Protein AF-A0A8T5Q0H5-F1 (afdb_monomer_lite)

Structure (mmCIF, N/CA/C/O backbone):
data_AF-A0A8T5Q0H5-F1
#
_entry.id   AF-A0A8T5Q0H5-F1
#
loop_
_atom_site.group_PDB
_atom_site.id
_atom_site.type_symbol
_atom_site.label_atom_id
_atom_site.label_alt_id
_atom_site.label_comp_id
_atom_site.label_asym_id
_atom_site.label_entity_id
_atom_site.label_seq_id
_atom_site.pdbx_PDB_ins_code
_atom_site.Cartn_x
_atom_site.Cartn_y
_atom_site.Cartn_z
_atom_site.occupancy
_atom_site.B_iso_or_equiv
_atom_site.auth_seq_id
_atom_site.auth_comp_id
_atom_site.auth_asym_id
_atom_site.auth_atom_id
_atom_site.pdbx_PDB_model_num
ATOM 1 N N . MET A 1 1 ? -28.890 16.530 90.456 1.00 48.81 1 MET A N 1
ATOM 2 C CA . MET A 1 1 ? -29.655 16.658 89.194 1.00 48.81 1 MET A CA 1
ATOM 3 C C . MET A 1 1 ? -29.355 18.020 88.588 1.00 48.81 1 MET A C 1
ATOM 5 O O . MET A 1 1 ? -29.424 18.994 89.322 1.00 48.81 1 MET A O 1
ATOM 9 N N . GLY A 1 2 ? -28.984 18.083 87.303 1.00 49.44 2 GLY A N 1
ATOM 10 C CA . GLY A 1 2 ? -28.770 19.348 86.581 1.00 49.44 2 GLY A CA 1
ATOM 11 C C . GLY A 1 2 ? -27.598 19.319 85.593 1.00 49.44 2 GLY A C 1
ATOM 12 O O . GLY A 1 2 ? -26.612 20.014 85.799 1.00 49.44 2 GLY A O 1
ATOM 13 N N . LEU A 1 3 ? -27.687 18.508 84.533 1.00 53.16 3 LEU A N 1
ATOM 14 C CA . LEU A 1 3 ? -26.715 18.491 83.431 1.00 53.16 3 LEU A CA 1
ATOM 15 C C . LEU A 1 3 ? -27.191 19.432 82.313 1.00 53.16 3 LEU A C 1
ATOM 17 O O . LEU A 1 3 ? -28.109 19.102 81.566 1.00 53.16 3 LEU A O 1
ATOM 21 N N . PHE A 1 4 ? -26.566 20.606 82.195 1.00 52.00 4 PHE A N 1
ATOM 22 C CA . PHE A 1 4 ? -26.769 21.534 81.078 1.00 52.00 4 PHE A CA 1
ATOM 23 C C . PHE A 1 4 ? -25.883 21.137 79.886 1.00 52.00 4 PHE A C 1
ATOM 25 O O . PHE A 1 4 ? -24.668 21.332 79.899 1.00 52.00 4 PHE A O 1
ATOM 32 N N . GLY A 1 5 ? -26.500 20.597 78.833 1.00 56.84 5 GLY A N 1
ATOM 33 C CA . GLY A 1 5 ? -25.847 20.309 77.555 1.00 56.84 5 GLY A CA 1
ATOM 34 C C . GLY A 1 5 ? -25.687 21.568 76.695 1.00 56.84 5 GLY A C 1
ATOM 35 O O . GLY A 1 5 ? -26.671 22.172 76.268 1.00 56.84 5 GLY A O 1
ATOM 36 N N . LYS A 1 6 ? -24.441 21.959 76.405 1.00 63.09 6 LYS A N 1
ATOM 37 C CA . LYS A 1 6 ? -24.108 23.037 75.460 1.00 63.09 6 LYS A CA 1
ATOM 38 C C . LYS A 1 6 ? -24.301 22.553 74.014 1.00 63.09 6 LYS A C 1
ATOM 40 O O . LYS A 1 6 ? -23.555 21.700 73.541 1.00 63.09 6 LYS A O 1
ATOM 45 N N . LYS A 1 7 ? -25.266 23.133 73.289 1.00 57.75 7 LYS A N 1
ATOM 46 C CA . LYS A 1 7 ? -25.415 22.983 71.829 1.00 57.75 7 LYS A CA 1
ATOM 47 C C . LYS A 1 7 ? -24.260 23.696 71.107 1.00 57.75 7 LYS A C 1
ATOM 49 O O . LYS A 1 7 ? -24.155 24.919 71.177 1.00 57.75 7 LYS A O 1
ATOM 54 N N . LYS A 1 8 ? -23.416 22.945 70.391 1.00 65.06 8 LYS A N 1
ATOM 55 C CA . LYS A 1 8 ? -22.471 23.487 69.398 1.00 65.06 8 LYS A CA 1
ATOM 56 C C . LYS A 1 8 ? -23.243 23.876 68.131 1.00 65.06 8 LYS A C 1
ATOM 58 O O . LYS A 1 8 ? -23.979 23.056 67.590 1.00 65.06 8 LYS A O 1
ATOM 63 N N . LYS A 1 9 ? -23.081 25.121 67.672 1.00 59.50 9 LYS A N 1
ATOM 64 C CA . LYS A 1 9 ? -23.546 25.578 66.352 1.00 59.50 9 LYS A CA 1
ATOM 65 C C . LYS A 1 9 ? -22.588 25.064 65.262 1.00 59.50 9 LYS A C 1
ATOM 67 O O . LYS A 1 9 ? -21.381 25.068 65.510 1.00 59.50 9 LYS A O 1
ATOM 72 N N . PRO A 1 10 ? -23.083 24.650 64.084 1.00 60.50 10 PRO A N 1
ATOM 73 C CA . PRO A 1 10 ? -22.227 24.326 62.950 1.00 60.50 10 PRO A CA 1
ATOM 74 C C . PRO A 1 10 ? -21.598 25.606 62.386 1.00 60.50 10 PRO A C 1
ATOM 76 O O . PRO A 1 10 ? -22.279 26.608 62.166 1.00 60.50 10 PRO A O 1
ATOM 79 N N . VAL A 1 11 ? -20.282 25.564 62.193 1.00 58.75 11 VAL A N 1
ATOM 80 C CA . VAL A 1 11 ? -19.501 26.596 61.508 1.00 58.75 11 VAL A CA 1
ATOM 81 C C . VAL A 1 11 ? -19.761 26.429 60.014 1.00 58.75 11 VAL A C 1
ATOM 83 O O . VAL A 1 11 ? -19.398 25.408 59.436 1.00 58.75 11 VAL A O 1
ATOM 86 N N . GLY A 1 12 ? -20.445 27.400 59.411 1.00 48.72 12 GLY A N 1
ATOM 87 C CA . GLY A 1 12 ? -20.614 27.470 57.966 1.00 48.72 12 GLY A CA 1
ATOM 88 C C . GLY A 1 12 ? -19.273 27.787 57.314 1.00 48.72 12 GLY A C 1
ATOM 89 O O . GLY A 1 12 ? -18.735 28.877 57.485 1.00 48.72 12 GLY A O 1
ATOM 90 N N . SER A 1 13 ? -18.730 26.818 56.588 1.00 56.44 13 SER A N 1
ATOM 91 C CA . SER A 1 13 ? -17.651 27.006 55.628 1.00 56.44 13 SER A CA 1
ATOM 92 C C . SER A 1 13 ? -18.184 27.829 54.454 1.00 56.44 13 SER A C 1
ATOM 94 O O . SER A 1 13 ? -18.834 27.289 53.558 1.00 56.44 13 SER A O 1
ATOM 96 N N . GLY A 1 14 ? -17.956 29.143 54.487 1.00 48.41 14 GLY A N 1
ATOM 97 C CA . GLY A 1 14 ? -18.130 30.005 53.324 1.00 48.41 14 GLY A CA 1
ATOM 98 C C . GLY A 1 14 ? -17.104 29.614 52.267 1.00 48.41 14 GLY A C 1
ATOM 99 O O . GLY A 1 14 ? -15.934 29.964 52.385 1.00 48.41 14 GLY A O 1
ATOM 100 N N . LEU A 1 15 ? -17.533 28.839 51.270 1.00 55.69 15 LEU A N 1
ATOM 101 C CA . LEU A 1 15 ? -16.825 28.762 50.000 1.00 55.69 15 LEU A CA 1
ATOM 102 C C . LEU A 1 15 ? -17.033 30.106 49.295 1.00 55.69 15 LEU A C 1
ATOM 104 O O . LEU A 1 15 ? -18.139 30.403 48.846 1.00 55.69 15 LEU A O 1
ATOM 108 N N . ASP A 1 16 ? -15.970 30.902 49.225 1.00 60.00 16 ASP A N 1
ATOM 109 C CA . ASP A 1 16 ? -15.847 32.032 48.306 1.00 60.00 16 ASP A CA 1
ATOM 110 C C . ASP A 1 16 ? -15.873 31.476 46.874 1.00 60.00 16 ASP A C 1
ATOM 112 O O . ASP A 1 16 ? -14.870 30.998 46.341 1.00 60.00 16 ASP A O 1
ATOM 116 N N . ILE A 1 17 ? -17.063 31.442 46.276 1.00 67.94 17 ILE A N 1
ATOM 117 C CA . ILE A 1 17 ? -17.238 31.142 44.857 1.00 67.94 17 ILE A CA 1
ATOM 118 C C . ILE A 1 17 ? -17.009 32.467 44.123 1.00 67.94 17 ILE A C 1
ATOM 120 O O . ILE A 1 17 ? -17.772 33.410 44.356 1.00 67.94 17 ILE A O 1
ATOM 124 N N . PRO A 1 18 ? -15.987 32.581 43.255 1.00 72.00 18 PRO A N 1
ATOM 125 C CA . PRO A 1 18 ? -15.776 33.802 42.493 1.00 72.00 18 PRO A CA 1
ATOM 126 C C . PRO A 1 18 ? -17.011 34.096 41.625 1.00 72.00 18 PRO A C 1
ATOM 128 O O . PRO A 1 18 ? -17.627 33.164 41.095 1.00 72.00 18 PRO A O 1
ATOM 131 N N . PRO A 1 19 ? -17.397 35.375 41.472 1.00 72.75 19 PRO A N 1
ATOM 132 C CA . PRO A 1 19 ? -18.553 35.750 40.673 1.00 72.75 19 PRO A CA 1
ATOM 133 C C . PRO A 1 19 ? -18.377 35.259 39.234 1.00 72.75 19 PRO A C 1
ATOM 135 O O . PRO A 1 19 ? -17.322 35.448 38.624 1.00 72.75 19 PRO A O 1
ATOM 138 N N . ALA A 1 20 ? -19.417 34.612 38.706 1.00 70.75 20 ALA A N 1
ATOM 139 C CA . ALA A 1 20 ? -19.439 34.115 37.337 1.00 70.75 20 ALA A CA 1
ATOM 140 C C . ALA A 1 20 ? -19.095 35.248 36.347 1.00 70.75 20 ALA A C 1
ATOM 142 O O . ALA A 1 20 ? -19.592 36.369 36.512 1.00 70.75 20 ALA A O 1
ATOM 143 N N . PRO A 1 21 ? -18.261 34.983 35.324 1.00 74.56 21 PRO A N 1
ATOM 144 C CA . PRO A 1 21 ? -17.922 35.988 34.328 1.00 74.56 21 PRO A CA 1
ATOM 145 C C . PRO A 1 21 ? -19.193 36.473 33.611 1.00 74.56 21 PRO A C 1
ATOM 147 O O . PRO A 1 21 ? -20.106 35.677 33.366 1.00 74.56 21 PRO A O 1
ATOM 150 N N . PRO A 1 22 ? -19.281 37.774 33.278 1.00 75.81 22 PRO A N 1
ATOM 151 C CA . PRO A 1 22 ? -20.449 38.322 32.607 1.00 75.81 22 PRO A CA 1
ATOM 152 C C . PRO A 1 22 ? -20.657 37.641 31.245 1.00 75.81 22 PRO A C 1
ATOM 154 O O . PRO A 1 22 ? -19.677 37.311 30.570 1.00 75.81 22 PRO A O 1
ATOM 157 N N . PRO A 1 23 ? -21.917 37.449 30.810 1.00 67.62 23 PRO A N 1
ATOM 158 C CA . PRO A 1 23 ? -22.210 36.869 29.510 1.00 67.62 23 PRO A CA 1
ATOM 159 C C . PRO A 1 23 ? -21.584 37.743 28.424 1.00 67.62 23 PRO A C 1
ATOM 161 O O . PRO A 1 23 ? -21.906 38.927 28.286 1.00 67.62 23 PRO A O 1
ATOM 164 N N . VAL A 1 24 ? -20.659 37.150 27.670 1.00 64.56 24 VAL A N 1
ATOM 165 C CA . VAL A 1 24 ? -20.041 37.771 26.502 1.00 64.56 24 VAL A CA 1
ATOM 166 C C . VAL A 1 24 ? -21.168 38.070 25.520 1.00 64.56 24 VAL A C 1
ATOM 168 O O . VAL A 1 24 ? -21.786 37.161 24.967 1.00 64.56 24 VAL A O 1
ATOM 171 N N . LYS A 1 25 ? -21.494 39.354 25.357 1.00 52.56 25 LYS A N 1
ATOM 172 C CA . LYS A 1 25 ? -22.431 39.801 24.329 1.00 52.56 25 LYS A CA 1
ATOM 173 C C . LYS A 1 25 ? -21.815 39.417 22.991 1.00 52.56 25 LYS A C 1
ATOM 175 O O . LYS A 1 25 ? -20.765 39.950 22.637 1.00 52.56 25 LYS A O 1
ATOM 180 N N . ALA A 1 26 ? -22.447 38.474 22.298 1.00 49.22 26 ALA A N 1
ATOM 181 C CA . ALA A 1 26 ? -22.123 38.141 20.924 1.00 49.22 26 ALA A CA 1
ATOM 182 C C . ALA A 1 26 ? -22.165 39.441 20.117 1.00 49.22 26 ALA A C 1
ATOM 184 O O . ALA A 1 26 ? -23.223 40.038 19.923 1.00 49.22 26 ALA A O 1
ATOM 185 N N . THR A 1 27 ? -20.995 39.931 19.727 1.00 50.75 27 THR A N 1
ATOM 186 C CA . THR A 1 27 ? -20.894 40.978 18.730 1.00 50.75 27 THR A CA 1
ATOM 187 C C . THR A 1 27 ? -21.423 40.375 17.436 1.00 50.75 27 THR A C 1
ATOM 189 O O . THR A 1 27 ? -20.854 39.418 16.912 1.00 50.75 27 THR A O 1
ATOM 192 N N . GLU A 1 28 ? -22.544 40.905 16.944 1.00 48.75 28 GLU A N 1
ATOM 193 C CA . GLU A 1 28 ? -23.004 40.718 15.568 1.00 48.75 28 GLU A CA 1
ATOM 194 C C . GLU A 1 28 ? -21.926 41.275 14.633 1.00 48.75 28 GLU A C 1
ATOM 196 O O . GLU A 1 28 ? -21.959 42.416 14.174 1.00 48.75 28 GLU A O 1
ATOM 201 N N . GLY A 1 29 ? -20.901 40.462 14.392 1.00 47.00 29 GLY A N 1
ATOM 202 C CA . GLY A 1 29 ? -20.009 40.630 13.271 1.00 47.00 29 GLY A CA 1
ATOM 203 C C . GLY A 1 29 ? -20.835 40.393 12.022 1.00 47.00 29 GLY A C 1
ATOM 204 O O . GLY A 1 29 ? -21.246 39.268 11.752 1.00 47.00 29 GLY A O 1
ATOM 205 N N . VAL A 1 30 ? -21.091 41.468 11.282 1.00 50.22 30 VAL A N 1
ATOM 206 C CA . VAL A 1 30 ? -21.590 41.448 9.909 1.00 50.22 30 VAL A CA 1
ATOM 207 C C . VAL A 1 30 ? -20.698 40.503 9.103 1.00 50.22 30 VAL A C 1
ATOM 209 O O . VAL A 1 30 ? -19.620 40.876 8.639 1.00 50.22 30 VAL A O 1
ATOM 212 N N . VAL A 1 31 ? -21.133 39.250 8.964 1.00 45.75 31 VAL A N 1
ATOM 213 C CA . VAL A 1 31 ? -20.521 38.279 8.063 1.00 45.75 31 VAL A CA 1
ATOM 214 C C . VAL A 1 31 ? -20.898 38.729 6.662 1.00 45.75 31 VAL A C 1
ATOM 216 O O . VAL A 1 31 ? -21.966 38.421 6.136 1.00 45.75 31 VAL A O 1
ATOM 219 N N . LYS A 1 32 ? -20.023 39.541 6.071 1.00 54.12 32 LYS A N 1
ATOM 220 C CA . LYS A 1 32 ? -20.045 39.848 4.647 1.00 54.12 32 LYS A CA 1
ATOM 221 C C . LYS A 1 32 ? -20.003 38.508 3.913 1.00 54.12 32 LYS A C 1
ATOM 223 O O . LYS A 1 32 ? -19.025 37.774 4.045 1.00 54.12 32 LYS A O 1
ATOM 228 N N . ALA A 1 33 ? -21.095 38.184 3.220 1.00 52.19 33 ALA A N 1
ATOM 229 C CA . ALA A 1 33 ? -21.256 36.938 2.484 1.00 52.19 33 ALA A CA 1
ATOM 230 C C . ALA A 1 33 ? -19.981 36.632 1.674 1.00 52.19 33 ALA A C 1
ATOM 232 O O . ALA A 1 33 ? -19.482 37.536 0.990 1.00 52.19 33 ALA A O 1
ATOM 233 N N . PRO A 1 34 ? -19.430 35.406 1.757 1.00 50.44 34 PRO A N 1
ATOM 234 C CA . PRO A 1 34 ? -18.259 35.047 0.978 1.00 50.44 34 PRO A CA 1
ATOM 235 C C . PRO A 1 34 ? -18.601 35.228 -0.499 1.00 50.44 34 PRO A C 1
ATOM 237 O O . PRO A 1 34 ? -19.589 34.685 -0.999 1.00 50.44 34 PRO A O 1
ATOM 240 N N . ALA A 1 35 ? -17.803 36.053 -1.177 1.00 58.47 35 ALA A N 1
ATOM 241 C CA . ALA A 1 35 ? -17.889 36.227 -2.613 1.00 58.47 35 ALA A CA 1
ATOM 242 C C . ALA A 1 35 ? -17.864 34.840 -3.262 1.00 58.47 35 ALA A C 1
ATOM 244 O O . ALA A 1 35 ? -16.983 34.031 -2.975 1.00 58.47 35 ALA A O 1
ATOM 245 N N . LYS A 1 36 ? -18.878 34.579 -4.089 1.00 56.38 36 LYS A N 1
ATOM 246 C CA . LYS A 1 36 ? -19.078 33.354 -4.860 1.00 56.38 36 LYS A CA 1
ATOM 247 C C . LYS A 1 36 ? -17.773 33.007 -5.579 1.00 56.38 36 LYS A C 1
ATOM 249 O O . LYS A 1 36 ? -17.432 33.644 -6.573 1.00 56.38 36 LYS A O 1
ATOM 254 N N . ILE A 1 37 ? -17.028 32.049 -5.031 1.00 56.72 37 ILE A N 1
ATOM 255 C CA . ILE A 1 37 ? -15.823 31.513 -5.659 1.00 56.72 37 ILE A CA 1
ATOM 256 C C . ILE A 1 37 ? -16.300 30.890 -6.979 1.00 56.72 37 ILE A C 1
ATOM 258 O O . ILE A 1 37 ? -17.195 30.041 -6.933 1.00 56.72 37 ILE A O 1
ATOM 262 N N . PRO A 1 38 ? -15.809 31.342 -8.146 1.00 62.03 38 PRO A N 1
ATOM 263 C CA . PRO A 1 38 ? -16.165 30.721 -9.412 1.00 62.03 38 PRO A CA 1
ATOM 264 C C . PRO A 1 38 ? -15.732 29.256 -9.356 1.00 62.03 38 PRO A C 1
ATOM 266 O O . PRO A 1 38 ? -14.573 28.963 -9.057 1.00 62.03 38 PRO A O 1
ATOM 269 N N . GLU A 1 39 ? -16.682 28.347 -9.580 1.00 68.56 39 GLU A N 1
ATOM 270 C CA . GLU A 1 39 ? -16.405 26.916 -9.658 1.00 68.56 39 GLU A CA 1
ATOM 271 C C . GLU A 1 39 ? -15.262 26.686 -10.656 1.00 68.56 39 GLU A C 1
ATOM 273 O O . GLU A 1 39 ? -15.314 27.223 -11.769 1.00 68.56 39 GLU A O 1
ATOM 278 N N . PRO A 1 40 ? -14.216 25.925 -10.285 1.00 61.19 40 PRO A N 1
ATOM 279 C CA . PRO A 1 40 ? -13.178 25.566 -11.232 1.00 61.19 40 PRO A CA 1
ATOM 280 C C . PRO A 1 40 ? -13.841 24.804 -12.378 1.00 61.19 40 PRO A C 1
ATOM 282 O O . PRO A 1 40 ? -14.475 23.768 -12.167 1.00 61.19 40 PRO A O 1
ATOM 285 N N . SER A 1 41 ? -13.722 25.348 -13.589 1.00 62.31 41 SER A N 1
ATOM 286 C CA . SER A 1 41 ? -14.188 24.711 -14.816 1.00 62.31 41 SER A CA 1
ATOM 287 C C . SER A 1 41 ? -13.652 23.286 -14.853 1.00 62.31 41 SER A C 1
ATOM 289 O O . SER A 1 41 ? -12.435 23.085 -14.902 1.00 62.31 41 SER A O 1
ATOM 291 N N . LYS A 1 42 ? -14.564 22.307 -14.774 1.00 65.06 42 LYS A N 1
ATOM 292 C CA . LYS A 1 42 ? -14.248 20.883 -14.901 1.00 65.06 42 LYS A CA 1
ATOM 293 C C . LYS A 1 42 ? -13.368 20.709 -16.140 1.00 65.06 42 LYS A C 1
ATOM 295 O O . LYS A 1 42 ? -13.802 21.120 -17.215 1.00 65.06 42 LYS A O 1
ATOM 300 N N . PRO A 1 43 ? -12.161 20.135 -16.021 1.00 63.91 43 PRO A N 1
ATOM 301 C CA . PRO A 1 43 ? -11.388 19.783 -17.197 1.00 63.91 43 PRO A CA 1
ATOM 302 C C . PRO A 1 43 ? -12.216 18.786 -18.010 1.00 63.91 43 PRO A C 1
ATOM 304 O O . PRO A 1 43 ? -12.500 17.678 -17.551 1.00 63.91 43 PRO A O 1
ATOM 307 N N . GLU A 1 44 ? -12.651 19.209 -19.195 1.00 58.69 44 GLU A N 1
ATOM 308 C CA . GLU A 1 44 ? -13.210 18.323 -20.206 1.00 58.69 44 GLU A CA 1
ATOM 309 C C . GLU A 1 44 ? -12.078 17.408 -20.669 1.00 58.69 44 GLU A C 1
ATOM 311 O O . GLU A 1 44 ? -11.285 17.739 -21.550 1.00 58.69 44 GLU A O 1
ATOM 316 N N . PHE A 1 45 ? -11.941 16.262 -20.005 1.00 58.00 45 PHE A N 1
ATOM 317 C CA . PHE A 1 45 ? -11.106 15.197 -20.525 1.00 58.00 45 PHE A CA 1
ATOM 318 C C . PHE A 1 45 ? -11.742 14.713 -21.830 1.00 58.00 45 PHE A C 1
ATOM 320 O O . PHE A 1 45 ? -12.942 14.426 -21.836 1.00 58.00 45 PHE A O 1
ATOM 327 N N . PRO A 1 46 ? -10.978 14.620 -22.933 1.00 65.00 46 PRO A N 1
ATOM 328 C CA . PRO A 1 46 ? -11.496 14.064 -24.169 1.00 65.00 46 PRO A CA 1
ATOM 329 C C . PRO A 1 46 ? -12.011 12.653 -23.884 1.00 65.00 46 PRO A C 1
ATOM 331 O O . PRO A 1 46 ? -11.250 11.776 -23.472 1.00 65.00 46 PRO A O 1
ATOM 334 N N . THR A 1 47 ? -13.317 12.458 -24.067 1.00 57.41 47 THR A N 1
ATOM 335 C CA . THR A 1 47 ? -13.972 11.155 -23.979 1.00 57.41 47 THR A CA 1
ATOM 336 C C . THR A 1 47 ? -13.293 10.232 -24.980 1.00 57.41 47 THR A C 1
ATOM 338 O O . THR A 1 47 ? -13.489 10.361 -26.190 1.00 57.41 47 THR A O 1
ATOM 341 N N . LEU A 1 48 ? -12.440 9.334 -24.485 1.00 63.47 48 LEU A N 1
ATOM 342 C CA . LEU A 1 48 ? -11.831 8.309 -25.320 1.00 63.47 48 LEU A CA 1
ATOM 343 C C . LEU A 1 48 ? -12.960 7.485 -25.961 1.00 63.47 48 LEU A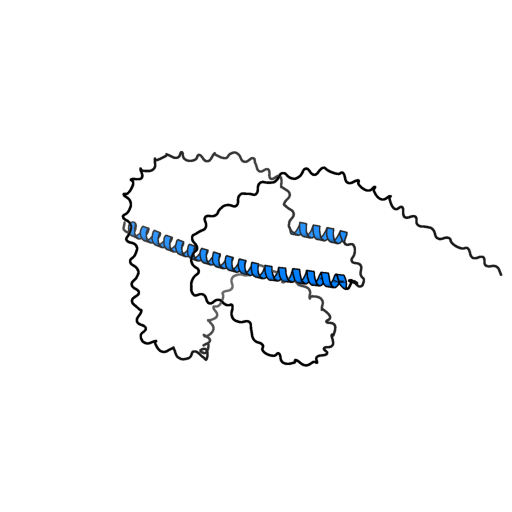 C 1
ATOM 345 O O . LEU A 1 48 ? -13.923 7.150 -25.263 1.00 63.47 48 LEU A O 1
ATOM 349 N N . PRO A 1 49 ? -12.882 7.174 -27.269 1.00 66.12 49 PRO A N 1
ATOM 350 C CA . PRO A 1 49 ? -13.860 6.312 -27.916 1.00 66.12 49 PRO A CA 1
ATOM 351 C C . PRO A 1 49 ? -13.943 5.004 -27.128 1.00 66.12 49 PRO A C 1
ATOM 353 O O . PRO A 1 49 ? -12.925 4.348 -26.901 1.00 66.12 49 PRO A O 1
ATOM 356 N N . GLY A 1 50 ? -15.148 4.693 -26.645 1.00 53.94 50 GLY A N 1
ATOM 357 C CA . GLY A 1 50 ? -15.402 3.575 -25.748 1.00 53.94 50 GLY A CA 1
ATOM 358 C C . GLY A 1 50 ? -14.820 2.289 -26.314 1.00 53.94 50 GLY A C 1
ATOM 359 O O . GLY A 1 50 ? -15.210 1.844 -27.392 1.00 53.94 50 GLY A O 1
ATOM 360 N N . ILE A 1 51 ? -13.872 1.708 -25.584 1.00 67.88 51 ILE A N 1
ATOM 361 C CA . ILE A 1 51 ? -13.408 0.351 -25.844 1.00 67.88 51 ILE A CA 1
ATOM 362 C C . ILE A 1 51 ? -14.628 -0.548 -25.597 1.00 67.88 51 ILE A C 1
ATOM 364 O O . ILE A 1 51 ? -15.166 -0.511 -24.486 1.00 67.88 51 ILE A O 1
ATOM 368 N N . PRO A 1 52 ? -15.118 -1.296 -26.603 1.00 67.56 52 PRO A N 1
ATOM 369 C CA . PRO A 1 52 ? -16.229 -2.210 -26.394 1.00 67.56 52 PRO A CA 1
ATOM 370 C C . PRO A 1 52 ? -15.839 -3.208 -25.294 1.00 67.56 52 PRO A C 1
ATOM 372 O O . PRO A 1 52 ? -14.696 -3.680 -25.283 1.00 67.56 52 PRO A O 1
ATOM 375 N N . PRO A 1 53 ? -16.739 -3.499 -24.339 1.00 63.81 53 PRO A N 1
ATOM 376 C CA . PRO A 1 53 ? -16.445 -4.444 -23.276 1.00 63.81 53 PRO A CA 1
ATOM 377 C C . PRO A 1 53 ? -16.062 -5.797 -23.893 1.00 63.81 53 PRO A C 1
ATOM 379 O O . PRO A 1 53 ? -16.660 -6.193 -24.896 1.00 63.81 53 PRO A O 1
ATOM 382 N N . PRO A 1 54 ? -15.065 -6.503 -23.333 1.00 63.88 54 PRO A N 1
ATOM 383 C CA . PRO A 1 54 ? -14.682 -7.817 -23.823 1.00 63.88 54 PRO A CA 1
ATOM 384 C C . PRO A 1 54 ? -15.874 -8.767 -23.682 1.00 63.88 54 PRO A C 1
ATOM 386 O O . PRO A 1 54 ? -16.258 -9.153 -22.576 1.00 63.88 54 PRO A O 1
ATOM 389 N N . GLU A 1 55 ? -16.477 -9.122 -24.814 1.00 57.91 55 GLU A N 1
ATOM 390 C CA . GLU A 1 55 ? -17.487 -10.168 -24.883 1.00 57.91 55 GLU A CA 1
ATOM 391 C C . GLU A 1 55 ? -16.850 -11.484 -24.415 1.00 57.91 55 GLU A C 1
ATOM 393 O O . GLU A 1 55 ? -15.895 -11.971 -25.021 1.00 57.91 55 GLU A O 1
ATOM 398 N N . GLY A 1 56 ? -17.351 -12.049 -23.312 1.00 59.38 56 GLY A N 1
ATOM 399 C CA . GLY A 1 56 ? -16.999 -13.411 -22.896 1.00 59.38 56 GLY A CA 1
ATOM 400 C C . GLY A 1 56 ? -16.548 -13.615 -21.451 1.00 59.38 56 GLY A C 1
ATOM 401 O O . GLY A 1 56 ? -16.191 -14.741 -21.111 1.00 59.38 56 GLY A O 1
ATOM 402 N N . LEU A 1 57 ? -16.576 -12.604 -20.578 1.00 44.34 57 LEU A N 1
ATOM 403 C CA . LEU A 1 57 ? -16.405 -12.861 -19.143 1.00 44.34 57 LEU A CA 1
ATOM 404 C C . LEU A 1 57 ? -17.743 -13.303 -18.523 1.00 44.34 57 LEU A C 1
ATOM 406 O O . LEU A 1 57 ? -18.713 -12.548 -18.605 1.00 44.34 57 LEU A O 1
ATOM 410 N N . PRO A 1 58 ? -17.828 -14.502 -17.913 1.00 49.66 58 PRO A N 1
ATOM 411 C CA . PRO A 1 58 ? -19.038 -14.946 -17.236 1.00 49.66 58 PRO A CA 1
ATOM 412 C C . PRO A 1 58 ? -19.320 -14.029 -16.043 1.00 49.66 58 PRO A C 1
ATOM 414 O O . PRO A 1 58 ? -18.542 -13.951 -15.092 1.00 49.66 58 PRO A O 1
ATOM 417 N N . THR A 1 59 ? -20.442 -13.321 -16.109 1.00 46.19 59 THR A N 1
ATOM 418 C CA . THR A 1 59 ? -21.006 -12.524 -15.021 1.00 46.19 59 THR A CA 1
ATOM 419 C C . THR A 1 59 ? -21.301 -13.444 -13.836 1.00 46.19 59 THR A C 1
ATOM 421 O O . THR A 1 59 ? -22.170 -14.310 -13.903 1.00 46.19 59 THR A O 1
ATOM 424 N N . PHE A 1 60 ? -20.564 -13.275 -12.738 1.00 46.94 60 PHE A N 1
ATOM 425 C CA . PHE A 1 60 ? -20.721 -14.046 -11.501 1.00 46.94 60 PHE A CA 1
ATOM 426 C C . PHE A 1 60 ? -21.891 -13.497 -10.660 1.00 46.94 60 PHE A C 1
ATOM 428 O O . PHE A 1 60 ? -21.712 -13.081 -9.521 1.00 46.94 60 PHE A O 1
ATOM 435 N N . GLU A 1 61 ? -23.089 -13.431 -11.248 1.00 49.94 61 GLU A N 1
ATOM 436 C CA . GLU A 1 61 ? -24.294 -12.849 -10.623 1.00 49.94 61 GLU A CA 1
ATOM 437 C C . GLU A 1 61 ? -25.487 -13.818 -10.551 1.00 49.94 61 GLU A C 1
ATOM 439 O O . GLU A 1 61 ? -26.623 -13.407 -10.336 1.00 49.94 61 GLU A O 1
ATOM 444 N N . GLU A 1 62 ? -25.257 -15.129 -10.649 1.00 48.41 62 GLU A N 1
ATOM 445 C CA . GLU A 1 62 ? -26.346 -16.107 -10.565 1.00 48.41 62 GLU A CA 1
ATOM 446 C C . GLU A 1 62 ? -26.010 -17.246 -9.597 1.00 48.41 62 GLU A C 1
ATOM 448 O O . GLU A 1 62 ? -25.543 -18.320 -9.963 1.00 48.41 62 GLU A O 1
ATOM 453 N N . GLY A 1 63 ? -26.217 -16.980 -8.304 1.00 43.72 63 GLY A N 1
ATOM 454 C CA . GLY A 1 63 ? -25.941 -17.962 -7.255 1.00 43.72 63 GLY A CA 1
ATOM 455 C C . GLY A 1 63 ? -26.559 -17.675 -5.890 1.00 43.72 63 GLY A C 1
ATOM 456 O O . GLY A 1 63 ? -26.084 -18.213 -4.898 1.00 43.72 63 GLY A O 1
ATOM 457 N N . LEU A 1 64 ? -27.606 -16.848 -5.796 1.00 48.84 64 LEU A N 1
ATOM 458 C CA . LEU A 1 64 ? -28.345 -16.643 -4.546 1.00 48.84 64 LEU A CA 1
ATOM 459 C C . LEU A 1 64 ? -29.850 -16.795 -4.796 1.00 48.84 64 LEU A C 1
ATOM 461 O O . LEU A 1 64 ? -30.529 -15.815 -5.089 1.00 48.84 64 LEU A O 1
ATOM 465 N N . LYS A 1 65 ? -30.357 -18.036 -4.709 1.00 49.06 65 LYS A N 1
ATOM 466 C CA . LYS A 1 65 ? -31.747 -18.402 -4.341 1.00 49.06 65 LYS A CA 1
ATOM 467 C C . LYS A 1 65 ? -31.996 -19.907 -4.526 1.00 49.06 65 LYS A C 1
ATOM 469 O O . LYS A 1 65 ? -32.349 -20.345 -5.614 1.00 49.06 65 LYS A O 1
ATOM 474 N N . LYS A 1 66 ? -31.961 -20.678 -3.437 1.00 44.78 66 LYS A N 1
ATOM 475 C CA . LYS A 1 66 ? -33.125 -21.435 -2.926 1.00 44.78 66 LYS A CA 1
ATOM 476 C C . LYS A 1 66 ? -32.733 -22.229 -1.688 1.00 44.78 66 LYS A C 1
ATOM 478 O O . LYS A 1 66 ? -31.618 -22.714 -1.576 1.00 44.78 66 LYS A O 1
ATOM 483 N N . GLY A 1 67 ? -33.667 -22.277 -0.746 1.00 52.19 67 GLY A N 1
ATOM 484 C CA . GLY A 1 67 ? -33.418 -22.653 0.631 1.00 52.19 67 GLY A CA 1
ATOM 485 C C . GLY A 1 67 ? -33.057 -24.115 0.831 1.00 52.19 67 GLY A C 1
ATOM 486 O O . GLY A 1 67 ? -33.715 -25.016 0.315 1.00 52.19 67 GLY A O 1
ATOM 487 N N . GLU A 1 68 ? -32.078 -24.310 1.700 1.00 40.06 68 GLU A N 1
ATOM 488 C CA . GLU A 1 68 ? -31.859 -25.559 2.400 1.00 40.06 68 GLU A CA 1
ATOM 489 C C . GLU A 1 68 ? -32.248 -25.334 3.864 1.00 40.06 68 GLU A C 1
ATOM 491 O O . GLU A 1 68 ? -31.788 -24.401 4.527 1.00 40.06 68 GLU A O 1
ATOM 496 N N . LYS A 1 69 ? -33.213 -26.130 4.328 1.00 40.66 69 LYS A N 1
ATOM 497 C CA . LYS A 1 69 ? -33.735 -26.102 5.693 1.00 40.66 69 LYS A CA 1
ATOM 498 C C . LYS A 1 69 ? -32.600 -26.403 6.671 1.00 40.66 69 LYS A C 1
ATOM 500 O O . LYS A 1 69 ? -32.064 -27.506 6.665 1.00 40.66 69 LYS A O 1
ATOM 505 N N . ALA A 1 70 ? -32.310 -25.456 7.557 1.00 44.16 70 ALA A N 1
ATOM 506 C CA . ALA A 1 70 ? -31.475 -25.701 8.723 1.00 44.16 70 ALA A CA 1
ATOM 507 C C . ALA A 1 70 ? -32.101 -26.805 9.608 1.00 44.16 70 ALA A C 1
ATOM 509 O O . ALA A 1 70 ? -33.307 -26.750 9.881 1.00 44.16 70 ALA A O 1
ATOM 510 N N . PRO A 1 71 ? -31.326 -27.800 10.076 1.00 52.75 71 PRO A N 1
ATOM 511 C CA . PRO A 1 71 ? -31.792 -28.726 11.099 1.00 52.75 71 PRO A CA 1
ATOM 512 C C . PRO A 1 71 ? -31.908 -28.017 12.463 1.00 52.75 71 PRO A C 1
ATOM 514 O O . PRO A 1 71 ? -31.130 -27.105 12.758 1.00 52.75 71 PRO A O 1
ATOM 517 N N . PRO A 1 72 ? -32.853 -28.431 13.327 1.00 51.38 72 PRO A N 1
ATOM 518 C CA . PRO A 1 72 ? -33.014 -27.856 14.655 1.00 51.38 72 PRO A CA 1
ATOM 519 C C . PRO A 1 72 ? -31.880 -28.345 15.562 1.00 51.38 72 PRO A C 1
ATOM 521 O O . PRO A 1 72 ? -31.881 -29.490 16.019 1.00 51.38 72 PRO A O 1
ATOM 524 N N . VAL A 1 73 ? -30.903 -27.480 15.838 1.00 50.69 73 VAL A N 1
ATOM 525 C CA . VAL A 1 73 ? -29.900 -27.748 16.874 1.00 50.69 73 VAL A CA 1
ATOM 526 C C . VAL A 1 73 ? -30.562 -27.525 18.227 1.00 50.69 73 VAL A C 1
ATOM 528 O O . VAL A 1 73 ? -30.848 -26.403 18.639 1.00 50.69 73 VAL A O 1
ATOM 531 N N . ARG A 1 74 ? -30.859 -28.647 18.879 1.00 42.69 74 ARG A N 1
ATOM 532 C CA . ARG A 1 74 ? -31.374 -28.731 20.239 1.00 42.69 74 ARG A CA 1
ATOM 533 C C . ARG A 1 74 ? -30.394 -28.100 21.230 1.00 42.69 74 ARG A C 1
ATOM 535 O O . ARG A 1 74 ? -29.205 -28.404 21.232 1.00 42.69 74 ARG A O 1
ATOM 542 N N . GLU A 1 75 ? -30.963 -27.241 22.065 1.00 50.06 75 GLU A N 1
ATOM 543 C CA . GLU A 1 75 ? -30.737 -27.120 23.506 1.00 50.06 75 GLU A CA 1
ATOM 544 C C . GLU A 1 75 ? -29.814 -28.176 24.136 1.00 50.06 75 GLU A C 1
ATOM 546 O O . GLU A 1 75 ? -30.090 -29.372 24.054 1.00 50.06 75 GLU A O 1
ATOM 551 N N . ALA A 1 76 ? -28.788 -27.679 24.838 1.00 50.34 76 ALA A N 1
ATOM 552 C CA . ALA A 1 76 ? -28.250 -28.162 26.119 1.00 50.34 76 ALA A CA 1
ATOM 553 C C . ALA A 1 76 ? -26.717 -28.113 26.149 1.00 50.34 76 ALA A C 1
ATOM 555 O O . ALA A 1 76 ? -26.054 -29.127 25.972 1.00 50.34 76 ALA A O 1
ATOM 556 N N . VAL A 1 77 ? -26.149 -26.954 26.494 1.00 41.56 77 VAL A N 1
ATOM 557 C CA . VAL A 1 77 ? -24.875 -26.917 27.226 1.00 41.56 77 VAL A CA 1
ATOM 558 C C . VAL A 1 77 ? -24.939 -25.779 28.244 1.00 41.56 77 VAL A C 1
ATOM 560 O O . VAL A 1 77 ? -24.599 -24.634 27.957 1.00 41.56 77 VAL A O 1
ATOM 563 N N . LYS A 1 78 ? -25.375 -26.109 29.465 1.00 50.09 78 LYS A N 1
ATOM 564 C CA . LYS A 1 78 ? -25.003 -25.347 30.661 1.00 50.09 78 LYS A CA 1
ATOM 565 C C . LYS A 1 78 ? -23.494 -25.525 30.832 1.00 50.09 78 LYS A C 1
ATOM 567 O O . LYS A 1 78 ? -23.054 -26.586 31.263 1.00 50.09 78 LYS A O 1
ATOM 572 N N . LYS A 1 79 ? -22.705 -24.523 30.446 1.00 51.16 79 LYS A N 1
ATOM 573 C CA . LYS A 1 79 ? -21.297 -24.429 30.836 1.00 51.16 79 LYS A CA 1
ATOM 574 C C . LYS A 1 79 ? -21.167 -23.346 31.892 1.00 51.16 79 LYS A C 1
ATOM 576 O O . LYS A 1 79 ? -21.300 -22.157 31.627 1.00 51.16 79 LYS A O 1
ATOM 581 N N . GLU A 1 80 ? -20.986 -23.850 33.098 1.00 48.34 80 GLU A N 1
ATOM 582 C CA . GLU A 1 80 ? -20.439 -23.202 34.275 1.00 48.34 80 GLU A CA 1
ATOM 583 C C . GLU A 1 80 ? -19.241 -22.322 33.887 1.00 48.34 80 GLU A C 1
ATOM 585 O O . GLU A 1 80 ? -18.229 -22.802 33.373 1.00 48.34 80 GLU A O 1
ATOM 590 N N . VAL A 1 81 ? -19.397 -21.011 34.068 1.00 46.22 81 VAL A N 1
ATOM 591 C CA . VAL A 1 81 ? -18.329 -20.027 33.889 1.00 46.22 81 VAL A CA 1
ATOM 592 C C . VAL A 1 81 ? -17.490 -20.052 35.160 1.00 46.22 81 VAL A C 1
ATOM 594 O O . VAL A 1 81 ? -17.826 -19.414 36.155 1.00 46.22 81 VAL A O 1
ATOM 597 N N . VAL A 1 82 ? -16.410 -20.828 35.134 1.00 52.56 82 VAL A N 1
ATOM 598 C CA . VAL A 1 82 ? -15.331 -20.724 36.120 1.00 52.56 82 VAL A CA 1
ATOM 599 C C . VAL A 1 82 ? -14.498 -19.487 35.756 1.00 52.56 82 VAL A C 1
ATOM 601 O O . VAL A 1 82 ? -14.095 -19.361 34.596 1.00 52.56 82 VAL A O 1
ATOM 604 N N . PRO A 1 83 ? -14.239 -18.552 36.687 1.00 52.38 83 PRO A N 1
ATOM 605 C CA . PRO A 1 83 ? -13.407 -17.389 36.408 1.00 52.38 83 PRO A CA 1
ATOM 606 C C . PRO A 1 83 ? -11.974 -17.832 36.087 1.00 52.38 83 PRO A C 1
ATOM 608 O O . PRO A 1 83 ? -11.290 -18.440 36.911 1.00 52.38 83 PRO A O 1
ATOM 611 N N . ILE A 1 84 ? -11.524 -17.521 34.871 1.00 43.72 84 ILE A N 1
ATOM 612 C CA . ILE A 1 84 ? -10.137 -17.692 34.435 1.00 43.72 84 ILE A CA 1
ATOM 613 C C . ILE A 1 84 ? -9.295 -16.658 35.186 1.00 43.72 84 ILE A C 1
ATOM 615 O O . ILE A 1 84 ? -9.339 -15.464 34.890 1.00 43.72 84 ILE A O 1
ATOM 619 N N . ALA A 1 85 ? -8.539 -17.122 36.178 1.00 48.97 85 ALA A N 1
ATOM 620 C CA . ALA A 1 85 ? -7.443 -16.364 36.756 1.00 48.97 85 ALA A CA 1
ATOM 621 C C . ALA A 1 85 ? -6.370 -16.186 35.673 1.00 48.97 85 ALA A C 1
ATOM 623 O O . ALA A 1 85 ? -5.731 -17.152 35.262 1.00 48.97 85 ALA A O 1
ATOM 624 N N . VAL A 1 86 ? -6.215 -14.957 35.183 1.00 56.31 86 VAL A N 1
ATOM 625 C CA . VAL A 1 86 ? -5.131 -14.570 34.276 1.00 56.31 86 VAL A CA 1
ATOM 626 C C . VAL A 1 86 ? -3.824 -14.628 35.078 1.00 56.31 86 VAL A C 1
ATOM 628 O O . VAL A 1 86 ? -3.677 -13.845 36.021 1.00 56.31 86 VAL A O 1
ATOM 631 N N . PRO A 1 87 ? -2.887 -15.549 34.780 1.00 64.25 87 PRO A N 1
ATOM 632 C CA . PRO A 1 87 ? -1.579 -15.522 35.416 1.00 64.25 87 PRO A CA 1
ATOM 633 C C . PRO A 1 87 ? -0.826 -14.256 34.971 1.00 64.25 87 PRO A C 1
ATOM 635 O O . PRO A 1 87 ? -0.942 -13.859 33.807 1.00 64.25 87 PRO A O 1
ATOM 638 N N . PRO A 1 88 ? -0.061 -13.604 35.866 1.00 66.38 88 PRO A N 1
ATOM 639 C CA . PRO A 1 88 ? 0.775 -12.474 35.486 1.00 66.38 88 PRO A CA 1
ATOM 640 C C . PRO A 1 88 ? 1.782 -12.911 34.409 1.00 66.38 88 PRO A C 1
ATOM 642 O O . PRO A 1 88 ? 2.264 -14.048 34.458 1.00 66.38 88 PRO A O 1
ATOM 645 N N . PRO A 1 89 ? 2.101 -12.041 33.434 1.00 57.50 89 PRO A N 1
ATOM 646 C CA . PRO A 1 89 ? 3.048 -12.378 32.383 1.00 57.50 89 PRO A CA 1
ATOM 647 C C . PRO A 1 89 ? 4.401 -12.739 33.017 1.00 57.50 89 PRO A C 1
ATOM 649 O O . PRO A 1 89 ? 4.889 -11.983 33.865 1.00 57.50 89 PRO A O 1
ATOM 652 N N . PRO A 1 90 ? 5.005 -13.885 32.655 1.00 56.88 90 PRO A N 1
ATOM 653 C CA . PRO A 1 90 ? 6.350 -14.207 33.100 1.00 56.88 90 PRO A CA 1
ATOM 654 C C . PRO A 1 90 ? 7.292 -13.111 32.605 1.00 56.88 90 PRO A C 1
ATOM 656 O O . PRO A 1 90 ? 7.201 -12.679 31.454 1.00 56.88 90 PRO A O 1
ATOM 659 N N . GLY A 1 91 ? 8.150 -12.633 33.509 1.00 52.66 91 GLY A N 1
ATOM 660 C CA . GLY A 1 91 ? 9.123 -11.587 33.234 1.00 52.66 91 GLY A CA 1
ATOM 661 C C . GLY A 1 91 ? 9.861 -11.871 31.932 1.00 52.66 91 GLY A C 1
ATOM 662 O O . GLY A 1 91 ? 10.461 -12.932 31.763 1.00 52.66 91 GLY A O 1
ATOM 663 N N . VAL A 1 92 ? 9.771 -10.920 31.006 1.00 53.16 92 VAL A N 1
ATOM 664 C CA . VAL A 1 92 ? 10.545 -10.916 29.770 1.00 53.16 92 VAL A CA 1
ATOM 665 C C . VAL A 1 92 ? 11.996 -10.656 30.170 1.00 53.16 92 VAL A C 1
ATOM 667 O O . VAL A 1 92 ? 12.453 -9.517 30.198 1.00 53.16 92 VAL A O 1
ATOM 670 N N . GLU A 1 93 ? 12.715 -11.712 30.546 1.00 48.88 93 GLU A N 1
ATOM 671 C CA . GLU A 1 93 ? 14.171 -11.689 30.517 1.00 48.88 93 GLU A CA 1
ATOM 672 C C . GLU A 1 93 ? 14.578 -11.561 29.049 1.00 48.88 93 GLU A C 1
ATOM 674 O O . GLU A 1 93 ? 14.419 -12.483 28.245 1.00 48.88 93 GLU A O 1
ATOM 679 N N . MET A 1 94 ? 15.049 -10.366 28.687 1.00 65.38 94 MET A N 1
ATOM 680 C CA . MET A 1 94 ? 15.702 -10.118 27.409 1.00 65.38 94 MET A CA 1
ATOM 681 C C . MET A 1 94 ? 16.817 -11.155 27.214 1.00 65.38 94 MET A C 1
ATOM 683 O O . MET A 1 94 ? 17.725 -11.222 28.048 1.00 65.38 94 MET A O 1
ATOM 687 N N . PRO A 1 95 ? 16.800 -11.944 26.126 1.00 68.25 95 PRO A N 1
ATOM 688 C CA . PRO A 1 95 ? 17.901 -12.845 25.837 1.00 68.25 95 PRO A CA 1
ATOM 689 C C . PRO A 1 95 ? 19.187 -12.024 25.640 1.00 68.25 95 PRO A C 1
ATOM 691 O O . PRO A 1 95 ? 19.155 -10.988 24.964 1.00 68.25 95 PRO A O 1
ATOM 694 N N . PRO A 1 96 ? 20.326 -12.450 26.217 1.00 61.50 96 PRO A N 1
ATOM 695 C CA . PRO A 1 96 ? 21.584 -11.744 26.046 1.00 61.50 96 PRO A CA 1
ATOM 696 C C . PRO A 1 96 ? 21.971 -11.750 24.565 1.00 61.50 96 PRO A C 1
ATOM 698 O O . PRO A 1 96 ? 22.007 -12.797 23.914 1.00 61.50 96 PRO A O 1
ATOM 701 N N . LEU A 1 97 ? 22.253 -10.560 24.034 1.00 56.69 97 LEU A N 1
ATOM 702 C CA . LEU A 1 97 ? 22.747 -10.374 22.673 1.00 56.69 97 LEU A CA 1
ATOM 703 C C . LEU A 1 97 ? 23.991 -11.253 22.440 1.00 56.69 97 LEU A C 1
ATOM 705 O O . LEU A 1 97 ? 24.893 -11.265 23.285 1.00 56.69 97 LEU A O 1
ATOM 709 N N . PRO A 1 98 ? 24.086 -11.968 21.303 1.00 55.44 98 PRO A N 1
ATOM 710 C CA . PRO A 1 98 ? 25.260 -12.765 20.990 1.00 55.44 98 PRO A CA 1
ATOM 711 C C . PRO A 1 98 ? 26.466 -11.842 20.802 1.00 55.44 98 PRO A C 1
ATOM 713 O O . PRO A 1 98 ? 26.572 -11.087 19.833 1.00 55.44 98 PRO A O 1
ATOM 716 N N . SER A 1 99 ? 27.381 -11.908 21.767 1.00 51.06 99 SER A N 1
ATOM 717 C CA . SER A 1 99 ? 28.654 -11.202 21.741 1.00 51.06 99 SER A CA 1
ATOM 718 C C . SER A 1 99 ? 29.488 -11.691 20.551 1.00 51.06 99 SER A C 1
ATOM 720 O O . SER A 1 99 ? 29.829 -12.871 20.441 1.00 51.06 99 SER A O 1
ATOM 722 N N . LYS A 1 100 ? 29.783 -10.778 19.620 1.00 52.19 100 LYS A N 1
ATOM 723 C CA . LYS A 1 100 ? 30.653 -10.998 18.459 1.00 52.19 100 LYS A CA 1
ATOM 724 C C . LYS A 1 100 ? 32.086 -11.284 18.918 1.00 52.19 100 LYS A C 1
ATOM 726 O O . LYS A 1 100 ? 32.852 -10.347 19.098 1.00 52.19 100 LYS A O 1
ATOM 731 N N . ALA A 1 101 ? 32.463 -12.553 19.045 1.00 53.34 101 ALA A N 1
ATOM 732 C CA . ALA A 1 101 ? 33.852 -13.013 18.928 1.00 53.34 101 ALA A CA 1
ATOM 733 C C . ALA A 1 101 ? 33.911 -14.549 18.936 1.00 53.34 101 ALA A C 1
ATOM 735 O O . ALA A 1 101 ? 34.202 -15.165 19.957 1.00 53.34 101 ALA A O 1
ATOM 736 N N . ALA A 1 102 ? 33.656 -15.195 17.798 1.00 42.81 102 ALA A N 1
ATOM 737 C CA . ALA A 1 102 ? 34.047 -16.589 17.616 1.00 42.81 102 ALA A CA 1
ATOM 738 C C . ALA A 1 102 ? 34.427 -16.843 16.156 1.00 42.81 102 ALA A C 1
ATOM 740 O O . ALA A 1 102 ? 33.643 -16.620 15.236 1.00 42.81 102 ALA A O 1
ATOM 741 N N . ALA A 1 103 ? 35.674 -17.269 15.983 1.00 49.72 103 ALA A N 1
ATOM 742 C CA . ALA A 1 103 ? 36.320 -17.633 14.733 1.00 49.72 103 ALA A CA 1
ATOM 743 C C . ALA A 1 103 ? 35.507 -18.653 13.903 1.00 49.72 103 ALA A C 1
ATOM 745 O O . ALA A 1 103 ? 34.755 -19.452 14.473 1.00 49.72 103 ALA A O 1
ATOM 746 N N . PRO A 1 104 ? 35.685 -18.680 12.568 1.00 51.72 104 PRO A N 1
ATOM 747 C CA . PRO A 1 104 ? 34.957 -19.586 11.691 1.00 51.72 104 PRO A CA 1
ATOM 748 C C . PRO A 1 104 ? 35.360 -21.035 11.981 1.00 51.72 104 PRO A C 1
ATOM 750 O O . PRO A 1 104 ? 36.444 -21.490 11.619 1.00 51.72 104 PRO A O 1
ATOM 753 N N . ARG A 1 105 ? 34.473 -21.782 12.643 1.00 54.81 105 ARG A N 1
ATOM 754 C CA . ARG A 1 105 ? 34.562 -23.241 12.696 1.00 54.81 105 ARG A CA 1
ATOM 755 C C . ARG A 1 105 ? 34.116 -23.796 11.348 1.00 54.81 105 ARG A C 1
ATOM 757 O O . ARG A 1 105 ? 33.025 -23.488 10.879 1.00 54.81 105 ARG A O 1
ATOM 764 N N . HIS A 1 106 ? 34.983 -24.610 10.748 1.00 53.66 106 HIS A N 1
ATOM 765 C CA . HIS A 1 106 ? 34.704 -25.443 9.582 1.00 53.66 106 HIS A CA 1
ATOM 766 C C . HIS A 1 106 ? 33.307 -26.073 9.673 1.00 53.66 106 HIS A C 1
ATOM 768 O O . HIS A 1 106 ? 33.066 -26.937 10.519 1.00 53.66 106 HIS A O 1
ATOM 774 N N . MET A 1 107 ? 32.402 -25.664 8.782 1.00 54.84 107 MET A N 1
ATOM 775 C CA . MET A 1 107 ? 31.166 -26.399 8.549 1.00 54.84 107 MET A CA 1
ATOM 776 C C . MET A 1 107 ? 31.516 -27.675 7.792 1.00 54.84 107 MET A C 1
ATOM 778 O O . MET A 1 107 ? 31.888 -27.660 6.620 1.00 54.84 107 MET A O 1
ATOM 782 N N . LYS A 1 108 ? 31.451 -28.786 8.520 1.00 58.94 108 LYS A N 1
ATOM 783 C CA . LYS A 1 108 ? 31.463 -30.135 7.975 1.00 58.94 108 LYS A CA 1
ATOM 784 C C . LYS A 1 108 ? 30.211 -30.251 7.105 1.00 58.94 108 LYS A C 1
ATOM 786 O O . LYS A 1 108 ? 29.110 -30.086 7.621 1.00 58.94 108 LYS A O 1
ATOM 791 N N . MET A 1 109 ? 30.387 -30.436 5.796 1.00 52.22 109 MET A N 1
ATOM 792 C CA . MET A 1 109 ? 29.273 -30.671 4.880 1.00 52.22 109 MET A CA 1
ATOM 793 C C . MET A 1 109 ? 28.559 -31.950 5.319 1.00 52.22 109 MET A C 1
ATOM 795 O O . MET A 1 109 ? 29.087 -33.052 5.168 1.00 52.22 109 MET A O 1
ATOM 799 N N . GLU A 1 110 ? 27.394 -31.779 5.932 1.00 56.03 110 GLU A N 1
ATOM 800 C CA . GLU A 1 110 ? 26.448 -32.852 6.183 1.00 56.03 110 GLU A CA 1
ATOM 801 C C . GLU A 1 110 ? 25.860 -33.256 4.830 1.00 56.03 110 GLU A C 1
ATOM 803 O O . GLU A 1 110 ? 25.429 -32.407 4.045 1.00 56.03 110 GLU A O 1
ATOM 808 N N . ALA A 1 111 ? 25.967 -34.545 4.509 1.00 69.56 111 ALA A N 1
ATOM 809 C CA . ALA A 1 111 ? 25.498 -35.086 3.246 1.00 69.56 111 ALA A CA 1
ATOM 810 C C . ALA A 1 111 ? 23.996 -34.794 3.078 1.00 69.56 111 ALA A C 1
ATOM 812 O O . ALA A 1 111 ? 23.254 -34.881 4.060 1.00 69.56 111 ALA A O 1
ATOM 813 N N . PRO A 1 112 ? 23.539 -34.451 1.859 1.00 68.50 112 PRO A N 1
ATOM 814 C CA . PRO A 1 112 ? 22.130 -34.188 1.611 1.00 68.50 112 PRO A CA 1
ATOM 815 C C . PRO A 1 112 ? 21.299 -35.405 2.046 1.00 68.50 112 PRO A C 1
ATOM 817 O O . PRO A 1 112 ? 21.698 -36.540 1.758 1.00 68.50 112 PRO A O 1
ATOM 820 N N . PRO A 1 113 ? 20.170 -35.196 2.748 1.00 73.56 113 PRO A N 1
ATOM 821 C CA . PRO A 1 113 ? 19.310 -36.295 3.152 1.00 73.56 113 PRO A CA 1
ATOM 822 C C . PRO A 1 113 ? 18.870 -37.092 1.914 1.00 73.56 113 PRO A C 1
ATOM 824 O O . PRO A 1 113 ? 18.667 -36.501 0.846 1.00 73.56 113 PRO A O 1
ATOM 827 N N . PRO A 1 114 ? 18.741 -38.427 2.028 1.00 71.00 114 PRO A N 1
ATOM 828 C CA . PRO A 1 114 ? 18.287 -39.264 0.927 1.00 71.00 114 PRO A CA 1
ATOM 829 C C . PRO A 1 114 ? 16.939 -38.747 0.427 1.00 71.00 114 PRO A C 1
ATOM 831 O O . PRO A 1 114 ? 16.052 -38.440 1.225 1.00 71.00 114 PRO A O 1
ATOM 834 N N . ALA A 1 115 ? 16.821 -38.617 -0.896 1.00 63.69 115 ALA A N 1
ATOM 835 C CA . ALA A 1 115 ? 15.615 -38.154 -1.561 1.00 63.69 115 ALA A CA 1
ATOM 836 C C . ALA A 1 115 ? 14.411 -38.951 -1.045 1.00 63.69 115 ALA A C 1
ATOM 838 O O . ALA A 1 115 ? 14.307 -40.156 -1.265 1.00 63.69 115 ALA A O 1
ATOM 839 N N . VAL A 1 116 ? 13.525 -38.272 -0.318 1.00 71.75 116 VAL A N 1
ATOM 840 C CA . VAL A 1 116 ? 12.236 -38.828 0.077 1.00 71.75 116 VAL A CA 1
ATOM 841 C C . VAL A 1 116 ? 11.438 -38.982 -1.213 1.00 71.75 116 VAL A C 1
ATOM 843 O O . VAL A 1 116 ? 11.009 -37.987 -1.798 1.00 71.75 116 VAL A O 1
ATOM 846 N N . GLU A 1 117 ? 11.293 -40.219 -1.689 1.00 63.41 117 GLU A N 1
ATOM 847 C CA . GLU A 1 117 ? 10.349 -40.564 -2.751 1.00 63.41 117 GLU A CA 1
ATOM 848 C C . GLU A 1 117 ? 8.943 -40.222 -2.258 1.00 63.41 117 GLU A C 1
ATOM 850 O O . GLU A 1 117 ? 8.333 -40.941 -1.466 1.00 63.41 117 GLU A O 1
ATOM 855 N N . ILE A 1 118 ? 8.442 -39.069 -2.694 1.00 75.75 118 ILE A N 1
ATOM 856 C CA . ILE A 1 118 ? 7.056 -38.679 -2.479 1.00 75.75 118 ILE A CA 1
ATOM 857 C C . ILE A 1 118 ? 6.210 -39.639 -3.328 1.00 75.75 118 ILE A C 1
ATOM 859 O O . ILE A 1 118 ? 6.390 -39.666 -4.550 1.00 75.75 118 ILE A O 1
ATOM 863 N N . PRO A 1 119 ? 5.311 -40.439 -2.724 1.00 74.75 119 PRO A N 1
ATOM 864 C CA . PRO A 1 119 ? 4.447 -41.323 -3.488 1.00 74.75 119 PRO A CA 1
ATOM 865 C C . PRO A 1 119 ? 3.606 -40.489 -4.466 1.00 74.75 119 PRO A C 1
ATOM 867 O O . PRO A 1 119 ? 3.131 -39.409 -4.096 1.00 74.75 119 PRO A O 1
ATOM 870 N N . PRO A 1 120 ? 3.419 -40.957 -5.712 1.00 73.44 120 PRO A N 1
ATOM 871 C CA . PRO A 1 120 ? 2.632 -40.232 -6.694 1.00 73.44 120 PRO A CA 1
ATOM 872 C C . PRO A 1 120 ? 1.215 -39.997 -6.148 1.00 73.44 120 PRO A C 1
ATOM 874 O O . PRO A 1 120 ? 0.634 -40.906 -5.546 1.00 73.44 120 PRO A O 1
ATOM 877 N N . PRO A 1 121 ? 0.650 -38.791 -6.333 1.00 72.69 121 PRO A N 1
ATOM 878 C CA . PRO A 1 121 ? -0.669 -38.465 -5.820 1.00 72.69 121 PRO A CA 1
ATOM 879 C C . PRO A 1 121 ? -1.708 -39.455 -6.377 1.00 72.69 121 PRO A C 1
ATOM 881 O O . PRO A 1 121 ? -1.803 -39.627 -7.598 1.00 72.69 121 PRO A O 1
ATOM 884 N N . PRO A 1 122 ? -2.497 -40.116 -5.513 1.00 68.69 122 PRO A N 1
ATOM 885 C CA . PRO A 1 122 ? -3.549 -41.015 -5.954 1.00 68.69 122 PRO A CA 1
ATOM 886 C C . PRO A 1 122 ? -4.653 -40.182 -6.610 1.00 68.69 122 PRO A C 1
ATOM 888 O O . PRO A 1 122 ? -5.367 -39.450 -5.931 1.00 68.69 122 PRO A O 1
ATOM 891 N N . GLY A 1 123 ? -4.785 -40.269 -7.937 1.00 58.62 123 GLY A N 1
ATOM 892 C CA . GLY A 1 123 ? -5.927 -39.671 -8.639 1.00 58.62 123 GLY A CA 1
ATOM 893 C C . GLY A 1 123 ? -5.653 -38.948 -9.954 1.00 58.62 123 GLY A C 1
ATOM 894 O O . GLY A 1 123 ? -6.595 -38.384 -10.506 1.00 58.62 123 GLY A O 1
ATOM 895 N N . MET A 1 124 ? -4.438 -38.974 -10.513 1.00 55.00 124 MET A N 1
ATOM 896 C CA . MET A 1 124 ? -4.266 -38.577 -11.917 1.00 55.00 124 MET A CA 1
ATOM 897 C C . MET A 1 124 ? -4.786 -39.694 -12.824 1.00 55.00 124 MET A C 1
ATOM 899 O O . MET A 1 124 ? -4.058 -40.593 -13.239 1.00 55.00 124 MET A O 1
ATOM 903 N N . GLY A 1 125 ? -6.099 -39.651 -13.057 1.00 56.50 125 GLY A N 1
ATOM 904 C CA . GLY A 1 125 ? -6.778 -40.435 -14.075 1.00 56.50 125 GLY A CA 1
ATOM 905 C C . GLY A 1 125 ? -6.102 -40.279 -15.437 1.00 56.50 125 GLY A C 1
ATOM 906 O O . GLY A 1 125 ? -5.410 -39.296 -15.703 1.00 56.50 125 GLY A O 1
ATOM 907 N N . ALA A 1 126 ? -6.286 -41.302 -16.268 1.00 69.94 126 ALA A N 1
ATOM 908 C CA . ALA A 1 126 ? -5.687 -41.431 -17.586 1.00 69.94 126 ALA A CA 1
ATOM 909 C C . ALA A 1 126 ? -5.713 -40.112 -18.388 1.00 69.94 126 ALA A C 1
ATOM 911 O O . ALA A 1 126 ? -6.716 -39.391 -18.338 1.00 69.94 126 ALA A O 1
ATOM 912 N N . PRO A 1 127 ? -4.643 -39.805 -19.147 1.00 68.19 127 PRO A N 1
ATOM 913 C CA . PRO A 1 127 ? -4.618 -38.635 -20.011 1.00 68.19 127 PRO A CA 1
ATOM 914 C C . PRO A 1 127 ? -5.847 -38.656 -20.933 1.00 68.19 127 PRO A C 1
ATOM 916 O O . PRO A 1 127 ? -6.178 -39.718 -21.476 1.00 68.19 127 PRO A O 1
ATOM 919 N N . PRO A 1 128 ? -6.547 -37.519 -21.102 1.00 74.31 128 PRO A N 1
ATOM 920 C CA . PRO A 1 128 ? -7.714 -37.459 -21.966 1.00 74.31 128 PRO A CA 1
ATOM 921 C C . PRO A 1 128 ? -7.329 -37.925 -23.378 1.00 74.31 128 PRO A C 1
ATOM 923 O O . PRO A 1 128 ? -6.238 -37.597 -23.858 1.00 74.31 128 PRO A O 1
ATOM 926 N N . PRO A 1 129 ? -8.192 -38.709 -24.051 1.00 77.81 129 PRO A N 1
ATOM 927 C CA . PRO A 1 129 ? -7.907 -39.196 -25.389 1.00 77.81 129 PRO A CA 1
ATOM 928 C C . PRO A 1 129 ? -7.645 -38.015 -26.334 1.00 77.81 129 PRO A C 1
ATOM 930 O O . PRO A 1 129 ? -8.301 -36.975 -26.209 1.00 77.81 129 PRO A O 1
ATOM 933 N N . PRO A 1 130 ? -6.712 -38.158 -27.293 1.00 70.56 130 PRO A N 1
ATOM 934 C CA . PRO A 1 130 ? -6.421 -37.108 -28.255 1.00 70.56 130 PRO A CA 1
ATOM 935 C C . PRO A 1 130 ? -7.707 -36.765 -29.005 1.00 70.56 130 PRO A C 1
ATOM 937 O O . PRO A 1 130 ? -8.288 -37.612 -29.690 1.00 70.56 130 PRO A O 1
ATOM 940 N N . MET A 1 131 ? -8.172 -35.524 -28.847 1.00 68.00 131 MET A N 1
ATOM 941 C CA . MET A 1 131 ? -9.327 -35.024 -29.578 1.00 68.00 131 MET A CA 1
ATOM 942 C C . MET A 1 131 ? -9.034 -35.130 -31.076 1.00 68.00 131 MET A C 1
ATOM 944 O O . MET A 1 131 ? -8.195 -34.416 -31.626 1.00 68.00 131 MET A O 1
ATOM 948 N N . LYS A 1 132 ? -9.711 -36.069 -31.741 1.00 58.62 132 LYS A N 1
ATOM 949 C CA . LYS A 1 132 ? -9.664 -36.227 -33.192 1.00 58.62 132 LYS A CA 1
ATOM 950 C C . LYS A 1 132 ? -10.235 -34.970 -33.849 1.00 58.62 132 LYS A C 1
ATOM 952 O O . LYS A 1 132 ? -11.442 -34.768 -33.864 1.00 58.62 132 LYS A O 1
ATOM 957 N N . GLY A 1 133 ? -9.357 -34.192 -34.472 1.00 57.16 133 GLY A N 1
ATOM 958 C CA . GLY A 1 133 ? -9.653 -33.574 -35.761 1.00 57.16 133 GLY A CA 1
ATOM 959 C C . GLY A 1 133 ? -10.619 -32.393 -35.772 1.00 57.16 133 GLY A C 1
ATOM 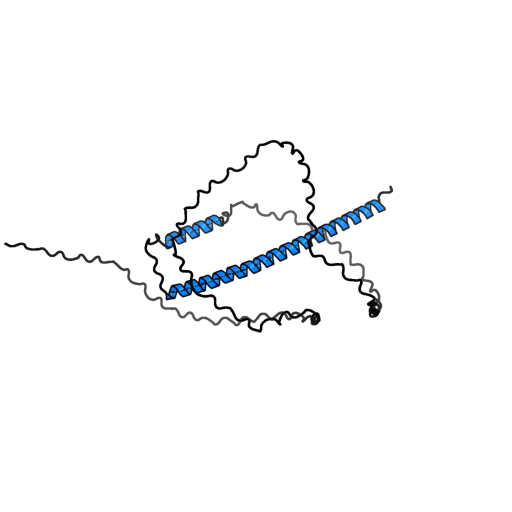960 O O . GLY A 1 133 ? -11.387 -32.277 -36.724 1.00 57.16 133 GLY A O 1
ATOM 961 N N . VAL A 1 134 ? -10.526 -31.463 -34.820 1.00 51.97 134 VAL A N 1
ATOM 962 C CA . VAL A 1 134 ? -10.960 -30.091 -35.120 1.00 51.97 134 VAL A CA 1
ATOM 963 C C . VAL A 1 134 ? -9.876 -29.485 -36.004 1.00 51.97 134 VAL A C 1
ATOM 965 O O . VAL A 1 134 ? -8.853 -28.999 -35.528 1.00 51.97 134 VAL A O 1
ATOM 968 N N . ARG A 1 135 ? -10.058 -29.607 -37.324 1.00 56.81 135 ARG A N 1
ATOM 969 C CA . ARG A 1 135 ? -9.282 -28.824 -38.286 1.00 56.81 135 ARG A CA 1
ATOM 970 C C . ARG A 1 135 ? -9.449 -27.359 -37.878 1.00 56.81 135 ARG A C 1
ATOM 972 O O . ARG A 1 135 ? -10.601 -26.939 -37.752 1.00 56.81 135 ARG A O 1
ATOM 979 N N . PRO A 1 136 ? -8.367 -26.595 -37.651 1.00 57.34 136 PRO A N 1
ATOM 980 C CA . PRO A 1 136 ? -8.510 -25.163 -37.475 1.00 57.34 136 PRO A CA 1
ATOM 981 C C . PRO A 1 136 ? -9.214 -24.661 -38.731 1.00 57.34 136 PRO A C 1
ATOM 983 O O . PRO A 1 136 ? -8.716 -24.848 -39.845 1.00 57.34 136 PRO A O 1
ATOM 986 N N . ALA A 1 137 ? -10.424 -24.126 -38.557 1.00 55.41 137 ALA A N 1
ATOM 987 C CA . ALA A 1 137 ? -11.057 -23.350 -39.601 1.00 55.41 137 ALA A CA 1
ATOM 988 C C . ALA A 1 137 ? -10.002 -22.342 -40.047 1.00 55.41 137 ALA A C 1
ATOM 990 O O . ALA A 1 137 ? -9.396 -21.670 -39.211 1.00 55.41 137 ALA A O 1
ATOM 991 N N . HIS A 1 138 ? -9.712 -22.352 -41.343 1.00 54.50 138 HIS A N 1
ATOM 992 C CA . HIS A 1 138 ? -8.832 -21.412 -42.003 1.00 54.50 138 HIS A CA 1
ATOM 993 C C . HIS A 1 138 ? -9.359 -20.010 -41.686 1.00 54.50 138 HIS A C 1
ATOM 995 O O . HIS A 1 138 ? -10.204 -19.484 -42.400 1.00 54.50 138 HIS A O 1
ATOM 1001 N N . MET A 1 139 ? -8.912 -19.423 -40.575 1.00 56.53 139 MET A N 1
ATOM 1002 C CA . MET A 1 139 ? -9.080 -18.009 -40.303 1.00 56.53 139 MET A CA 1
ATOM 1003 C C . MET A 1 139 ? -8.219 -17.323 -41.349 1.00 56.53 139 MET A C 1
ATOM 1005 O O . MET A 1 139 ? -7.003 -17.213 -41.204 1.00 56.53 139 MET A O 1
ATOM 1009 N N . GLU A 1 140 ? -8.843 -16.969 -42.469 1.00 56.75 140 GLU A N 1
ATOM 1010 C CA . GLU A 1 140 ? -8.311 -15.943 -43.347 1.00 56.75 140 GLU A CA 1
ATOM 1011 C C . GLU A 1 140 ? -8.046 -14.725 -42.466 1.00 56.75 140 GLU A C 1
ATOM 1013 O O . GLU A 1 140 ? -8.969 -14.098 -41.942 1.00 56.75 140 GLU A O 1
ATOM 1018 N N . MET A 1 141 ? -6.763 -14.451 -42.220 1.00 67.19 141 MET A N 1
ATOM 1019 C CA . MET A 1 141 ? -6.371 -13.194 -41.609 1.00 67.19 141 MET A CA 1
ATOM 1020 C C . MET A 1 141 ? -6.966 -12.077 -42.469 1.00 67.19 141 MET A C 1
ATOM 1022 O O . MET A 1 141 ? -6.752 -12.091 -43.687 1.00 67.19 141 MET A O 1
ATOM 1026 N N . PRO A 1 142 ? -7.684 -11.110 -41.875 1.00 76.06 142 PRO A N 1
ATOM 1027 C CA . PRO A 1 142 ? -8.118 -9.941 -42.615 1.00 76.06 142 PRO A CA 1
ATOM 1028 C C . PRO A 1 142 ? -6.887 -9.289 -43.261 1.00 76.06 142 PRO A C 1
ATOM 1030 O O . PRO A 1 142 ? -5.835 -9.200 -42.613 1.00 76.06 142 PRO A O 1
ATOM 1033 N N . PRO A 1 143 ? -6.973 -8.873 -44.538 1.00 73.81 143 PRO A N 1
ATOM 1034 C CA . PRO A 1 143 ? -5.850 -8.262 -45.226 1.00 73.81 143 PRO A CA 1
ATOM 1035 C C . PRO A 1 143 ? -5.386 -7.056 -44.412 1.00 73.81 143 PRO A C 1
ATOM 1037 O O . PRO A 1 143 ? -6.164 -6.143 -44.131 1.00 73.81 143 PRO A O 1
ATOM 1040 N N . LEU A 1 144 ? -4.117 -7.089 -44.001 1.00 65.81 144 LEU A N 1
ATOM 1041 C CA . LEU A 1 144 ? -3.475 -5.977 -43.312 1.00 65.81 144 LEU A CA 1
ATOM 1042 C C . LEU A 1 144 ? -3.737 -4.692 -44.112 1.00 65.81 144 LEU A C 1
ATOM 1044 O O . LEU A 1 144 ? -3.593 -4.721 -45.341 1.00 65.81 144 LEU A O 1
ATOM 1048 N N . PRO A 1 145 ? -4.120 -3.582 -43.453 1.00 69.06 145 PRO A N 1
ATOM 1049 C CA . PRO A 1 145 ? -4.353 -2.319 -44.132 1.00 69.06 145 PRO A CA 1
ATOM 1050 C C . PRO A 1 145 ? -3.114 -1.992 -44.957 1.00 69.06 145 PRO A C 1
ATOM 1052 O O . PRO A 1 145 ? -2.006 -1.871 -44.424 1.00 69.06 145 PRO A O 1
ATOM 1055 N N . GLN A 1 146 ? -3.302 -1.941 -46.277 1.00 65.12 146 GLN A N 1
ATOM 1056 C CA . GLN A 1 146 ? -2.242 -1.635 -47.220 1.00 65.12 146 GLN A CA 1
ATOM 1057 C C . GLN A 1 146 ? -1.607 -0.328 -46.767 1.00 65.12 146 GLN A C 1
ATOM 1059 O O . GLN A 1 146 ? -2.283 0.692 -46.646 1.00 65.12 146 GLN A O 1
ATOM 1064 N N . LYS A 1 147 ? -0.319 -0.417 -46.432 1.00 54.25 147 LYS A N 1
ATOM 1065 C CA . LYS A 1 147 ? 0.533 0.674 -45.976 1.00 54.25 147 LYS A CA 1
ATOM 1066 C C . LYS A 1 147 ? 0.245 1.900 -46.838 1.00 54.25 147 LYS A C 1
ATOM 1068 O O . LYS A 1 147 ? 0.646 1.932 -48.001 1.00 54.25 147 LYS A O 1
ATOM 1073 N N . ALA A 1 148 ? -0.495 2.859 -46.277 1.00 56.91 148 ALA A N 1
ATOM 1074 C CA . ALA A 1 148 ? -0.786 4.117 -46.940 1.00 56.91 148 ALA A CA 1
ATOM 1075 C C . ALA A 1 148 ? 0.542 4.679 -47.451 1.00 56.91 148 ALA A C 1
ATOM 1077 O O . ALA A 1 148 ? 1.532 4.683 -46.709 1.00 56.91 148 ALA A O 1
ATOM 1078 N N . ALA A 1 149 ? 0.568 5.038 -48.737 1.00 60.25 149 ALA A N 1
ATOM 1079 C CA . ALA A 1 149 ? 1.735 5.588 -49.403 1.00 60.25 149 ALA A CA 1
ATOM 1080 C C . ALA A 1 149 ? 2.372 6.625 -48.478 1.00 60.25 149 ALA A C 1
ATOM 1082 O O . ALA A 1 149 ? 1.705 7.572 -48.054 1.00 60.25 149 ALA A O 1
ATOM 1083 N N . ALA A 1 150 ? 3.625 6.370 -48.092 1.00 60.78 150 ALA A N 1
ATOM 1084 C CA . ALA A 1 150 ? 4.353 7.251 -47.199 1.00 60.78 150 ALA A CA 1
ATOM 1085 C C . ALA A 1 150 ? 4.248 8.674 -47.767 1.00 60.78 150 ALA A C 1
ATOM 1087 O O . ALA A 1 150 ? 4.521 8.849 -48.961 1.00 60.78 150 ALA A O 1
ATOM 1088 N N . PRO A 1 151 ? 3.811 9.669 -46.971 1.00 71.00 151 PRO A N 1
ATOM 1089 C CA . PRO A 1 151 ? 3.796 11.042 -47.443 1.00 71.00 151 PRO A CA 1
ATOM 1090 C C . PRO A 1 151 ? 5.202 11.388 -47.952 1.00 71.00 151 PRO A C 1
ATOM 1092 O O . PRO A 1 151 ? 6.183 10.904 -47.371 1.00 71.00 151 PRO A O 1
ATOM 1095 N N . PRO A 1 152 ? 5.316 12.162 -49.048 1.00 71.50 152 PRO A N 1
ATOM 1096 C CA . PRO A 1 152 ? 6.607 12.554 -49.594 1.00 71.50 152 PRO A CA 1
ATOM 1097 C C . PRO A 1 152 ? 7.446 13.108 -48.452 1.00 71.50 152 PRO A C 1
ATOM 1099 O O . PRO A 1 152 ? 6.979 13.976 -47.713 1.00 71.50 152 PRO A O 1
ATOM 1102 N N . ALA A 1 153 ? 8.633 12.527 -48.266 1.00 59.88 153 ALA A N 1
ATOM 1103 C CA . ALA A 1 153 ? 9.559 12.912 -47.220 1.00 59.88 153 ALA A CA 1
ATOM 1104 C C . ALA A 1 153 ? 9.794 14.420 -47.332 1.00 59.88 153 ALA A C 1
ATOM 1106 O O . ALA A 1 153 ? 10.528 14.875 -48.206 1.00 59.88 153 ALA A O 1
ATOM 1107 N N . MET A 1 154 ? 9.120 15.201 -46.485 1.00 70.56 154 MET A N 1
ATOM 1108 C CA . MET A 1 154 ? 9.492 16.587 -46.277 1.00 70.56 154 MET A CA 1
ATOM 1109 C C . MET A 1 154 ? 10.924 16.531 -45.764 1.00 70.56 154 MET A C 1
ATOM 1111 O O . MET A 1 154 ? 11.169 15.971 -44.695 1.00 70.56 154 MET A O 1
ATOM 1115 N N . GLU A 1 155 ? 11.866 17.041 -46.557 1.00 63.91 155 GLU A N 1
ATOM 1116 C CA . GLU A 1 155 ? 13.226 17.302 -46.107 1.00 63.91 155 GLU A CA 1
ATOM 1117 C C . GLU A 1 155 ? 13.122 18.220 -44.894 1.00 63.91 155 GLU A C 1
ATOM 1119 O O . GLU A 1 155 ? 12.929 19.428 -45.015 1.00 63.91 155 GLU A O 1
ATOM 1124 N N . ILE A 1 156 ? 13.181 17.625 -43.704 1.00 72.88 156 ILE A N 1
ATOM 1125 C CA . ILE A 1 156 ? 13.321 18.371 -42.467 1.00 72.88 156 ILE A CA 1
ATOM 1126 C C . ILE A 1 156 ? 14.699 19.028 -42.585 1.00 72.88 156 ILE A C 1
ATOM 1128 O O . ILE A 1 156 ? 15.700 18.302 -42.603 1.00 72.88 156 ILE A O 1
ATOM 1132 N N . PRO A 1 157 ? 14.781 20.366 -42.722 1.00 79.12 157 PRO A N 1
ATOM 1133 C CA . PRO A 1 157 ? 16.065 21.033 -42.819 1.00 79.12 157 PRO A CA 1
ATOM 1134 C C . PRO A 1 157 ? 16.884 20.661 -41.579 1.00 79.12 157 PRO A C 1
ATOM 1136 O O . PRO A 1 157 ? 16.319 20.588 -40.480 1.00 79.12 157 PRO A O 1
ATOM 1139 N N . PRO A 1 158 ? 18.193 20.389 -41.731 1.00 77.38 158 PRO A N 1
ATOM 1140 C CA . PRO A 1 158 ? 19.029 20.000 -40.609 1.00 77.38 158 PRO A CA 1
ATOM 1141 C C . PRO A 1 158 ? 18.850 21.034 -39.495 1.00 77.38 158 PRO A C 1
ATOM 1143 O O . PRO A 1 158 ? 18.925 22.237 -39.777 1.00 77.38 158 PRO A O 1
ATOM 1146 N N . PRO A 1 159 ? 18.569 20.599 -38.250 1.00 74.25 159 PRO A N 1
ATOM 1147 C CA . PRO A 1 159 ? 18.307 21.522 -37.164 1.00 74.25 159 PRO A CA 1
ATOM 1148 C C . PRO A 1 159 ? 19.481 22.500 -37.090 1.00 74.25 159 PRO A C 1
ATOM 1150 O O . PRO A 1 159 ? 20.638 22.057 -37.137 1.00 74.25 159 PRO A O 1
ATOM 1153 N N . PRO A 1 160 ? 19.218 23.820 -37.032 1.00 73.88 160 PRO A N 1
ATOM 1154 C CA . PRO A 1 160 ? 20.282 24.800 -36.966 1.00 73.88 160 PRO A CA 1
ATOM 1155 C C . PRO A 1 160 ? 21.180 24.401 -35.806 1.00 73.88 160 PRO A C 1
ATOM 1157 O O . PRO A 1 160 ? 20.706 24.218 -34.681 1.00 73.88 160 PRO A O 1
ATOM 1160 N N . ARG A 1 161 ? 22.473 24.221 -36.096 1.00 63.66 161 ARG A N 1
ATOM 1161 C CA . ARG A 1 161 ? 23.509 23.987 -35.091 1.00 63.66 161 ARG A CA 1
ATOM 1162 C C . ARG A 1 161 ? 23.614 25.255 -34.249 1.00 63.66 161 ARG A C 1
ATOM 1164 O O . ARG A 1 161 ? 24.527 26.056 -34.415 1.00 63.66 161 ARG A O 1
ATOM 1171 N N . ARG A 1 162 ? 22.642 25.466 -33.359 1.00 61.03 162 ARG A N 1
ATOM 1172 C CA . ARG A 1 162 ? 22.755 26.387 -32.241 1.00 61.03 162 ARG A CA 1
ATOM 1173 C C . ARG A 1 162 ? 23.914 25.833 -31.438 1.00 61.03 162 ARG A C 1
ATOM 1175 O O . ARG A 1 162 ? 23.761 24.832 -30.743 1.00 61.03 162 ARG A O 1
ATOM 1182 N N . GLY A 1 163 ? 25.082 26.450 -31.599 1.00 59.69 163 GLY A N 1
ATOM 1183 C CA . GLY A 1 163 ? 26.165 26.328 -30.642 1.00 59.69 163 GLY A CA 1
ATOM 1184 C C . GLY A 1 163 ? 25.599 26.786 -29.313 1.00 59.69 163 GLY A C 1
ATOM 1185 O O . GLY A 1 163 ? 25.573 27.980 -29.034 1.00 59.69 163 GLY A O 1
ATOM 1186 N N . MET A 1 164 ? 25.032 25.849 -28.553 1.00 60.50 164 MET A N 1
ATOM 1187 C CA . MET A 1 164 ? 24.578 26.137 -27.211 1.00 60.50 164 MET A CA 1
ATOM 1188 C C . MET A 1 164 ? 25.836 26.552 -26.455 1.00 60.50 164 MET A C 1
ATOM 1190 O O . MET A 1 164 ? 26.776 25.752 -26.380 1.00 60.50 164 MET A O 1
ATOM 1194 N N . PRO A 1 165 ? 25.916 27.801 -25.965 1.00 63.91 165 PRO A N 1
ATOM 1195 C CA . PRO A 1 165 ? 27.004 28.183 -25.093 1.00 63.91 165 PRO A CA 1
ATOM 1196 C C . PRO A 1 165 ? 26.974 27.194 -23.936 1.00 63.91 165 PRO A C 1
ATOM 1198 O O . PRO A 1 165 ? 25.951 27.038 -23.270 1.00 63.91 165 PRO A O 1
ATOM 1201 N N . LYS A 1 166 ? 28.080 26.460 -23.779 1.00 71.00 166 LYS A N 1
ATOM 1202 C CA . LYS A 1 166 ? 28.302 25.513 -22.689 1.00 71.00 166 LYS A CA 1
ATOM 1203 C C . LYS A 1 166 ? 27.813 26.205 -21.414 1.00 71.00 166 LYS A C 1
ATOM 1205 O O . LYS A 1 166 ? 28.349 27.280 -21.128 1.00 71.00 166 LYS A O 1
ATOM 1210 N N . PRO A 1 167 ? 26.773 25.698 -20.722 1.00 57.41 167 PRO A N 1
ATOM 1211 C CA . PRO A 1 167 ? 26.252 26.367 -19.546 1.00 57.41 167 PRO A CA 1
ATOM 1212 C C . PRO A 1 167 ? 27.423 26.527 -18.586 1.00 57.41 167 PRO A C 1
ATOM 1214 O O . PRO A 1 167 ? 27.966 25.546 -18.078 1.00 57.41 167 PRO A O 1
ATOM 1217 N N . ARG A 1 168 ? 27.878 27.773 -18.417 1.00 57.72 168 ARG A N 1
ATOM 1218 C CA . ARG A 1 168 ? 28.739 28.144 -17.306 1.00 57.72 168 ARG A CA 1
ATOM 1219 C C . ARG A 1 168 ? 27.860 27.931 -16.092 1.00 57.72 168 ARG A C 1
ATOM 1221 O O . ARG A 1 168 ? 27.049 28.792 -15.774 1.00 57.72 168 ARG A O 1
ATOM 1228 N N . ILE A 1 169 ? 27.956 26.745 -15.498 1.00 64.25 169 ILE A N 1
ATOM 1229 C CA . ILE A 1 169 ? 27.491 26.506 -14.139 1.00 64.25 169 ILE A CA 1
ATOM 1230 C C . ILE A 1 169 ? 28.135 27.642 -13.342 1.00 64.25 169 ILE A C 1
ATOM 1232 O O . ILE A 1 169 ? 29.367 27.711 -13.345 1.00 64.25 169 ILE A O 1
ATOM 1236 N N . PRO A 1 170 ? 27.356 28.593 -12.796 1.00 60.19 170 PRO A N 1
ATOM 1237 C CA . PRO A 1 170 ? 27.916 29.681 -12.021 1.00 60.19 170 PRO A CA 1
ATOM 1238 C C . PRO A 1 170 ? 28.779 29.048 -10.940 1.00 60.19 170 PRO A C 1
ATOM 1240 O O . PRO A 1 170 ? 28.290 28.251 -10.138 1.00 60.19 170 PRO A O 1
ATOM 1243 N N . GLU A 1 171 ? 30.076 29.327 -11.001 1.00 62.00 171 GLU A N 1
ATOM 1244 C CA . GLU A 1 171 ? 31.039 28.956 -9.979 1.00 62.00 171 GLU A CA 1
ATOM 1245 C C . GLU A 1 171 ? 30.476 29.470 -8.663 1.00 62.00 171 GLU A C 1
ATOM 1247 O O . GLU A 1 171 ? 30.419 30.679 -8.463 1.00 62.00 171 GLU A O 1
ATOM 1252 N N . ARG A 1 172 ? 29.947 28.540 -7.854 1.00 54.34 172 ARG A N 1
ATOM 1253 C CA . ARG A 1 172 ? 29.478 28.741 -6.483 1.00 54.34 172 ARG A CA 1
ATOM 1254 C C . ARG A 1 172 ? 29.001 30.174 -6.229 1.00 54.34 172 ARG A C 1
ATOM 1256 O O . ARG A 1 172 ? 29.735 30.987 -5.672 1.00 54.34 172 ARG A O 1
ATOM 1263 N N . LEU A 1 173 ? 27.732 30.447 -6.545 1.00 56.44 173 LEU A N 1
ATOM 1264 C CA . LEU A 1 173 ? 26.970 31.370 -5.702 1.00 56.44 173 LEU A CA 1
ATOM 1265 C C . LEU A 1 173 ? 27.232 30.905 -4.275 1.00 56.44 173 LEU A C 1
ATOM 1267 O O . LEU A 1 173 ? 26.861 29.781 -3.932 1.00 56.44 173 LEU A O 1
ATOM 1271 N N . GLY A 1 174 ? 28.008 31.696 -3.534 1.00 51.28 174 GLY A N 1
ATOM 1272 C CA . GLY A 1 174 ? 28.415 31.388 -2.180 1.00 51.28 174 GLY A CA 1
ATOM 1273 C C . GLY A 1 174 ? 27.155 31.122 -1.391 1.00 51.28 174 GLY A C 1
ATOM 1274 O O . GLY A 1 174 ? 26.456 32.060 -1.012 1.00 51.28 174 GLY A O 1
ATOM 1275 N N . MET A 1 175 ? 26.838 29.840 -1.202 1.00 61.50 175 MET A N 1
ATOM 1276 C CA . MET A 1 175 ? 25.888 29.471 -0.180 1.00 61.50 175 MET A CA 1
ATOM 1277 C C . MET A 1 175 ? 26.472 30.091 1.084 1.00 61.50 175 MET A C 1
ATOM 1279 O O . MET A 1 175 ? 27.668 29.883 1.340 1.00 61.50 175 MET A O 1
ATOM 1283 N N . PRO A 1 176 ? 25.701 30.927 1.803 1.00 68.25 176 PRO A N 1
ATOM 1284 C CA . PRO A 1 176 ? 26.159 31.420 3.086 1.00 68.25 176 PRO A CA 1
ATOM 1285 C C . PRO A 1 176 ? 26.650 30.204 3.873 1.00 68.25 176 PRO A C 1
ATOM 1287 O O . PRO A 1 176 ? 26.064 29.123 3.713 1.00 68.25 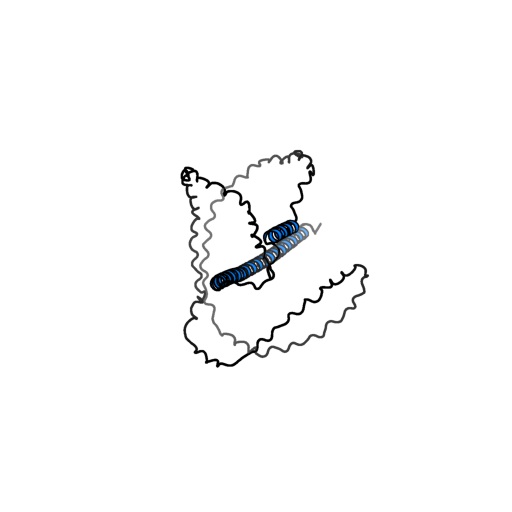176 PRO A O 1
ATOM 1290 N N . PRO A 1 177 ? 27.747 30.330 4.645 1.00 66.00 177 PRO A N 1
ATOM 1291 C CA . PRO A 1 177 ? 28.129 29.266 5.554 1.00 66.00 177 PRO A CA 1
ATOM 1292 C C . PRO A 1 177 ? 26.846 28.870 6.269 1.00 66.00 177 PRO A C 1
ATOM 1294 O O . PRO A 1 177 ? 26.155 29.736 6.809 1.00 66.00 177 PRO A O 1
ATOM 1297 N N . ILE A 1 178 ? 26.463 27.600 6.141 1.00 57.75 178 ILE A N 1
ATOM 1298 C CA . ILE A 1 178 ? 25.411 27.037 6.967 1.00 57.75 178 ILE A CA 1
ATOM 1299 C C . ILE A 1 178 ? 26.028 27.126 8.351 1.00 57.75 178 ILE A C 1
ATOM 1301 O O . ILE A 1 178 ? 26.795 26.258 8.758 1.00 57.75 178 ILE A O 1
ATOM 1305 N N . THR A 1 179 ? 25.828 28.266 9.008 1.00 58.50 179 THR A N 1
ATOM 1306 C CA . THR A 1 179 ? 25.993 28.374 10.435 1.00 58.50 179 THR A CA 1
ATOM 1307 C C . THR A 1 179 ? 25.038 27.311 10.914 1.00 58.50 179 THR A C 1
ATOM 1309 O O . THR A 1 179 ? 23.825 27.427 10.737 1.00 58.50 179 THR A O 1
ATOM 1312 N N . GLU A 1 180 ? 25.608 26.216 11.389 1.00 60.56 180 GLU A N 1
ATOM 1313 C CA . GLU A 1 180 ? 24.929 25.147 12.095 1.00 60.56 180 GLU A CA 1
ATOM 1314 C C . GLU A 1 180 ? 24.463 25.741 13.436 1.00 60.56 180 GLU A C 1
ATOM 1316 O O . GLU A 1 180 ? 24.848 25.320 14.520 1.00 60.56 180 GLU A O 1
ATOM 1321 N N . GLU A 1 181 ? 23.689 26.829 13.367 1.00 60.19 181 GLU A N 1
ATOM 1322 C CA . GLU A 1 181 ? 22.788 27.245 14.412 1.00 60.19 181 GLU A CA 1
ATOM 1323 C C . GLU A 1 181 ? 21.823 26.080 14.483 1.00 60.19 181 GLU A C 1
ATOM 1325 O O . GLU A 1 181 ? 20.951 25.932 13.627 1.00 60.19 181 GLU A O 1
ATOM 1330 N N . ALA A 1 182 ? 22.156 25.158 15.387 1.00 63.22 182 ALA A N 1
ATOM 1331 C CA . ALA A 1 182 ? 21.501 23.891 15.592 1.00 63.22 182 ALA A CA 1
ATOM 1332 C C . ALA A 1 182 ? 20.008 24.163 15.719 1.00 63.22 182 ALA A C 1
ATOM 1334 O O . ALA A 1 182 ? 19.517 24.489 16.801 1.00 63.22 182 ALA A O 1
ATOM 1335 N N . ALA A 1 183 ? 19.302 24.079 14.588 1.00 68.94 183 ALA A N 1
ATOM 1336 C CA . ALA A 1 183 ? 17.863 24.095 14.578 1.00 68.94 183 ALA A CA 1
ATOM 1337 C C . ALA A 1 183 ? 17.492 22.984 15.557 1.00 68.94 183 ALA A C 1
ATOM 1339 O O . ALA A 1 183 ? 17.985 21.861 15.377 1.00 68.94 183 ALA A O 1
ATOM 1340 N N . PRO A 1 184 ? 16.771 23.309 16.645 1.00 76.00 184 PRO A N 1
ATOM 1341 C CA . PRO A 1 184 ? 16.471 22.342 17.681 1.00 76.00 184 PRO A CA 1
ATOM 1342 C C . PRO A 1 184 ? 15.919 21.121 16.968 1.00 76.00 184 PRO A C 1
ATOM 1344 O O . PRO A 1 184 ? 14.956 21.246 16.204 1.00 76.00 184 PRO A O 1
ATOM 1347 N N . MET A 1 185 ? 16.621 19.990 17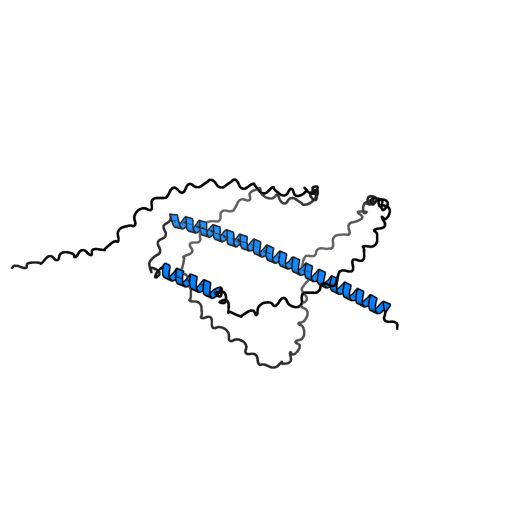.114 1.00 78.12 185 MET A N 1
ATOM 1348 C CA . MET A 1 185 ? 16.222 18.758 16.452 1.00 78.12 185 MET A CA 1
ATOM 1349 C C . MET A 1 185 ? 14.734 18.586 16.735 1.00 78.12 185 MET A C 1
ATOM 1351 O O . MET A 1 185 ? 14.342 18.724 17.901 1.00 78.12 185 MET A O 1
ATOM 1355 N N . PRO A 1 186 ? 13.904 18.381 15.694 1.00 80.12 186 PRO A N 1
ATOM 1356 C CA . PRO A 1 186 ? 12.486 18.181 15.911 1.00 80.12 186 PRO A CA 1
ATOM 1357 C C . PRO A 1 186 ? 12.352 17.097 16.982 1.00 80.12 186 PRO A C 1
ATOM 1359 O O . PRO A 1 186 ? 13.081 16.098 16.906 1.00 80.12 186 PRO A O 1
ATOM 1362 N N . PRO A 1 187 ? 11.527 17.329 18.018 1.00 77.31 187 PRO A N 1
ATOM 1363 C CA . PRO A 1 187 ? 11.393 16.377 19.106 1.00 77.31 187 PRO A CA 1
ATOM 1364 C C . PRO A 1 187 ? 11.112 15.007 18.494 1.00 77.31 187 PRO A C 1
ATOM 1366 O O . PRO A 1 187 ? 10.310 14.893 17.560 1.00 77.31 187 PRO A O 1
ATOM 1369 N N . SER A 1 188 ? 11.840 13.986 18.953 1.00 80.31 188 SER A N 1
ATOM 1370 C CA . SER A 1 188 ? 11.613 12.627 18.475 1.00 80.31 188 SER A CA 1
ATOM 1371 C C . SER A 1 188 ? 10.139 12.284 18.676 1.00 80.31 188 SER A C 1
ATOM 1373 O O . SER A 1 188 ? 9.514 12.728 19.640 1.00 80.31 188 SER A O 1
ATOM 1375 N N . PHE A 1 189 ? 9.569 11.509 17.756 1.00 75.38 189 PHE A N 1
ATOM 1376 C CA . PHE A 1 189 ? 8.168 11.094 17.840 1.00 75.38 189 PHE A CA 1
ATOM 1377 C C . PHE A 1 189 ? 7.840 10.472 19.213 1.00 75.38 189 PHE A C 1
ATOM 1379 O O . PHE A 1 189 ? 6.799 10.769 19.790 1.00 75.38 189 PHE A O 1
ATOM 1386 N N . GLU A 1 190 ? 8.792 9.731 19.787 1.00 80.81 190 GLU A N 1
ATOM 1387 C CA . GLU A 1 190 ? 8.712 9.171 21.141 1.00 80.81 190 GLU A CA 1
ATOM 1388 C C . GLU A 1 190 ? 8.577 10.245 22.233 1.00 80.81 190 GLU A C 1
ATOM 1390 O O . GLU A 1 190 ? 7.743 10.110 23.124 1.00 80.81 190 GLU A O 1
ATOM 1395 N N . ALA A 1 191 ? 9.339 11.343 22.153 1.00 82.69 191 ALA A N 1
ATOM 1396 C CA . ALA A 1 191 ? 9.257 12.433 23.128 1.00 82.69 191 ALA A CA 1
ATOM 1397 C C . ALA A 1 191 ? 7.911 13.171 23.057 1.00 82.69 191 ALA A C 1
ATOM 1399 O O . ALA A 1 191 ? 7.406 13.644 24.075 1.00 82.69 191 ALA A O 1
ATOM 1400 N N . VAL A 1 192 ? 7.318 13.259 21.864 1.00 82.31 192 VAL A N 1
ATOM 1401 C CA . VAL A 1 192 ? 5.988 13.853 21.671 1.00 82.31 192 VAL A CA 1
ATOM 1402 C C . VAL A 1 192 ? 4.901 12.938 22.237 1.00 82.31 192 VAL A C 1
ATOM 1404 O O . VAL A 1 192 ? 4.018 13.408 22.950 1.00 82.31 192 VAL A O 1
ATOM 1407 N N . GLU A 1 193 ? 4.976 11.634 21.978 1.00 83.19 193 GLU A N 1
ATOM 1408 C CA . GLU A 1 193 ? 4.016 10.653 22.496 1.00 83.19 193 GLU A CA 1
ATOM 1409 C C . GLU A 1 193 ? 4.062 10.559 24.031 1.00 83.19 193 GLU A C 1
ATOM 1411 O O . GLU A 1 193 ? 3.020 10.489 24.692 1.00 83.19 193 GLU A O 1
ATOM 1416 N N . GLU A 1 194 ? 5.257 10.648 24.619 1.00 85.38 194 GLU A N 1
ATOM 1417 C CA . GLU A 1 194 ? 5.438 10.653 26.070 1.00 85.38 194 GLU A CA 1
ATOM 1418 C C . GLU A 1 194 ? 4.905 11.945 26.713 1.00 85.38 194 GLU A C 1
ATOM 1420 O O . GLU A 1 194 ? 4.230 11.881 27.743 1.00 85.38 194 GLU A O 1
ATOM 1425 N N . GLN A 1 195 ? 5.110 13.110 26.081 1.00 78.94 195 GLN A N 1
ATOM 1426 C CA . GLN A 1 195 ? 4.538 14.382 26.545 1.00 78.94 195 GLN A CA 1
ATOM 1427 C C . GLN A 1 195 ? 3.008 14.377 26.513 1.00 78.94 195 GLN A C 1
ATOM 1429 O O . GLN A 1 195 ? 2.381 14.742 27.508 1.00 78.94 195 GLN A O 1
ATOM 1434 N N . ILE A 1 196 ? 2.409 13.902 25.417 1.00 82.69 196 ILE A N 1
ATOM 1435 C CA . ILE A 1 196 ? 0.949 13.781 25.290 1.00 82.69 196 ILE A CA 1
ATOM 1436 C C . ILE A 1 196 ? 0.406 12.828 26.361 1.00 82.69 196 ILE A C 1
ATOM 1438 O O . ILE A 1 196 ? -0.549 13.158 27.064 1.00 82.69 196 ILE A O 1
ATOM 1442 N N . SER A 1 197 ? 1.065 11.684 26.560 1.00 82.62 197 SER A N 1
ATOM 1443 C CA . SER A 1 197 ? 0.670 10.699 27.571 1.00 82.62 197 SER A CA 1
ATOM 1444 C C . SER A 1 197 ? 0.741 11.252 28.997 1.00 82.62 197 SER A C 1
ATOM 1446 O O . SER A 1 197 ? -0.097 10.922 29.839 1.00 82.62 197 SER A O 1
ATOM 1448 N N . MET A 1 198 ? 1.749 12.078 29.297 1.00 78.56 198 MET A N 1
ATOM 1449 C CA . MET A 1 198 ? 1.955 12.651 30.628 1.00 78.56 198 MET A CA 1
ATOM 1450 C C . MET A 1 198 ? 0.943 13.763 30.929 1.00 78.56 198 MET A C 1
ATOM 1452 O O . MET A 1 198 ? 0.409 13.821 32.039 1.00 78.56 198 MET A O 1
ATOM 1456 N N . GLU A 1 199 ? 0.635 14.600 29.936 1.00 84.00 199 GLU A N 1
ATOM 1457 C CA . GLU A 1 199 ? -0.364 15.664 30.045 1.00 84.00 199 GLU A CA 1
ATOM 1458 C C . GLU A 1 199 ? -1.789 15.103 30.159 1.00 84.00 199 GLU A C 1
ATOM 1460 O O . GLU A 1 199 ? -2.551 15.518 31.035 1.00 84.00 199 GLU A O 1
ATOM 1465 N N . GLU A 1 200 ? -2.132 14.081 29.370 1.00 78.25 200 GLU A N 1
ATOM 1466 C CA . GLU A 1 200 ? -3.446 13.434 29.436 1.00 78.25 200 GLU A CA 1
ATOM 1467 C C . GLU A 1 200 ? -3.661 12.715 30.780 1.00 78.25 200 GLU A C 1
ATOM 1469 O O . GLU A 1 200 ? -4.734 12.804 31.390 1.00 78.25 200 GLU A O 1
ATOM 1474 N N . ARG A 1 201 ? -2.613 12.075 31.324 1.00 77.88 201 ARG A N 1
ATOM 1475 C CA . ARG A 1 201 ? -2.651 11.490 32.676 1.00 77.88 201 ARG A CA 1
ATOM 1476 C C . ARG A 1 201 ? -2.805 12.534 33.772 1.00 77.88 201 ARG A C 1
ATOM 1478 O O . ARG A 1 201 ? -3.505 12.275 34.751 1.00 77.88 201 ARG A O 1
ATOM 1485 N N . ALA A 1 202 ? -2.148 13.684 33.637 1.00 85.12 202 ALA A N 1
ATOM 1486 C CA . ALA A 1 202 ? -2.282 14.774 34.596 1.00 85.12 202 ALA A CA 1
ATOM 1487 C C . ALA A 1 202 ? -3.705 15.358 34.580 1.00 85.12 202 ALA A C 1
ATOM 1489 O O . ALA A 1 202 ? -4.252 15.664 35.642 1.00 85.12 202 ALA A O 1
ATOM 1490 N N . ALA A 1 203 ? -4.332 15.438 33.402 1.00 86.12 203 ALA A N 1
ATOM 1491 C CA . ALA A 1 203 ? -5.697 15.928 33.230 1.00 86.12 203 ALA A CA 1
ATOM 1492 C C . ALA A 1 203 ? -6.773 14.951 33.743 1.00 86.12 203 ALA A C 1
ATOM 1494 O O . ALA A 1 203 ? -7.789 15.391 34.284 1.00 86.12 203 ALA A O 1
ATOM 1495 N N . MET A 1 204 ? -6.564 13.633 33.629 1.00 78.81 204 MET A N 1
ATOM 1496 C CA . MET A 1 204 ? -7.550 12.634 34.077 1.00 78.81 204 MET A CA 1
ATOM 1497 C C . MET A 1 204 ? -7.610 12.419 35.598 1.00 78.81 204 MET A C 1
ATOM 1499 O O . MET A 1 204 ? -8.555 11.798 36.095 1.00 78.81 204 MET A O 1
ATOM 1503 N N . GLY A 1 205 ? -6.653 12.954 36.361 1.00 82.88 205 GLY A N 1
ATOM 1504 C CA . GLY A 1 205 ? -6.563 12.726 37.802 1.00 82.88 205 GLY A CA 1
ATOM 1505 C C . GLY A 1 205 ? -6.300 11.252 38.164 1.00 82.88 205 GLY A C 1
ATOM 1506 O O . GLY A 1 205 ? -6.255 10.373 37.301 1.00 82.88 205 GLY A O 1
ATOM 1507 N N . PRO A 1 206 ? -6.090 10.936 39.454 1.00 84.31 206 PRO A N 1
ATOM 1508 C CA . PRO A 1 206 ? -5.880 9.558 39.878 1.00 84.31 206 PRO A CA 1
ATOM 1509 C C . PRO A 1 206 ? -7.121 8.712 39.537 1.00 84.31 206 PRO A C 1
ATOM 1511 O O . PRO A 1 206 ? -8.245 9.145 39.823 1.00 84.31 206 PRO A O 1
ATOM 1514 N N . PRO A 1 207 ? -6.950 7.508 38.954 1.00 79.06 207 PRO A N 1
ATOM 1515 C CA . PRO A 1 207 ? -8.072 6.654 38.595 1.00 79.06 207 PRO A CA 1
ATOM 1516 C C . PRO A 1 207 ? -8.885 6.367 39.854 1.00 79.06 207 PRO A C 1
ATOM 1518 O O . PRO A 1 207 ? -8.375 5.826 40.838 1.00 79.06 207 PRO A O 1
ATOM 1521 N N . LYS A 1 208 ? -10.160 6.761 39.842 1.00 83.12 208 LYS A N 1
ATOM 1522 C CA . LYS A 1 208 ? -11.077 6.488 40.949 1.00 83.12 208 LYS A CA 1
ATOM 1523 C C . LYS A 1 208 ? -11.244 4.971 41.045 1.00 83.12 208 LYS A C 1
ATOM 1525 O O . LYS A 1 208 ? -11.911 4.370 40.210 1.00 83.12 208 LYS A O 1
ATOM 1530 N N . GLN A 1 209 ? -10.614 4.355 42.044 1.00 82.31 209 GLN A N 1
ATOM 1531 C CA . GLN A 1 209 ? -10.739 2.925 42.327 1.00 82.31 209 GLN A CA 1
ATOM 1532 C C . GLN A 1 209 ? -12.139 2.648 42.882 1.00 82.31 209 GLN A C 1
ATOM 1534 O O . GLN A 1 209 ? -12.385 2.715 44.083 1.00 82.31 209 GLN A O 1
ATOM 1539 N N . GLY A 1 210 ? -13.082 2.392 41.988 1.00 87.06 210 GLY A N 1
ATOM 1540 C CA . GLY A 1 210 ? -14.445 2.015 42.322 1.00 87.06 210 GLY A CA 1
ATOM 1541 C C . GLY A 1 210 ? -15.085 1.259 41.162 1.00 87.06 210 GLY A C 1
ATOM 1542 O O . GLY A 1 210 ? -14.576 1.318 40.041 1.00 87.06 210 GLY A O 1
ATOM 1543 N N . PRO A 1 211 ? -16.182 0.528 41.409 1.00 88.44 211 PRO A N 1
ATOM 1544 C CA . PRO A 1 211 ? -16.931 -0.114 40.339 1.00 88.44 211 PRO A CA 1
ATOM 1545 C C . PRO A 1 211 ? -17.361 0.931 39.300 1.00 88.44 211 PRO A C 1
ATOM 1547 O O . PRO A 1 211 ? -18.003 1.930 39.627 1.00 88.44 211 PRO A O 1
ATOM 1550 N N . ILE A 1 212 ? -16.970 0.705 38.045 1.00 87.94 212 ILE A N 1
ATOM 1551 C CA . ILE A 1 212 ? -17.330 1.559 36.914 1.00 87.94 212 ILE A CA 1
ATOM 1552 C C . ILE A 1 212 ? -18.764 1.205 36.519 1.00 87.94 212 ILE A C 1
ATOM 1554 O O . ILE A 1 212 ? -19.025 0.124 35.993 1.00 87.94 212 ILE A O 1
ATOM 1558 N N . PHE A 1 213 ? -19.699 2.114 36.784 1.00 88.56 213 PHE A N 1
ATOM 1559 C CA . PHE A 1 213 ? -21.087 1.969 36.356 1.00 88.56 213 PHE A CA 1
ATOM 1560 C C . PHE A 1 213 ? -21.308 2.744 35.061 1.00 88.56 213 PHE A C 1
ATOM 1562 O O . PHE A 1 213 ? -21.294 3.974 35.047 1.00 88.56 213 PHE A O 1
ATOM 1569 N N . ILE A 1 214 ? -21.530 2.012 33.973 1.00 92.12 214 ILE A N 1
ATOM 1570 C CA . ILE A 1 214 ? -21.917 2.569 32.676 1.00 92.12 214 ILE A CA 1
ATOM 1571 C C . ILE A 1 214 ? -23.442 2.483 32.576 1.00 92.12 214 ILE A C 1
ATOM 1573 O O . ILE A 1 214 ? -24.036 1.458 32.917 1.00 92.12 214 ILE A O 1
ATOM 1577 N N . ARG A 1 215 ? -24.097 3.562 32.135 1.00 94.75 215 ARG A N 1
ATOM 1578 C CA . ARG A 1 215 ? -25.543 3.535 31.861 1.00 94.75 215 ARG A CA 1
ATOM 1579 C C . ARG A 1 215 ? -25.821 2.583 30.697 1.00 94.75 215 ARG A C 1
ATOM 1581 O O . ARG A 1 215 ? -25.055 2.551 29.740 1.00 94.75 215 ARG A O 1
ATOM 1588 N N . ALA A 1 216 ? -26.924 1.840 30.762 1.00 94.12 216 ALA A N 1
ATOM 1589 C CA . ALA A 1 216 ? -27.272 0.863 29.728 1.00 94.12 216 ALA A CA 1
ATOM 1590 C C . ALA A 1 216 ? -27.409 1.492 28.327 1.00 9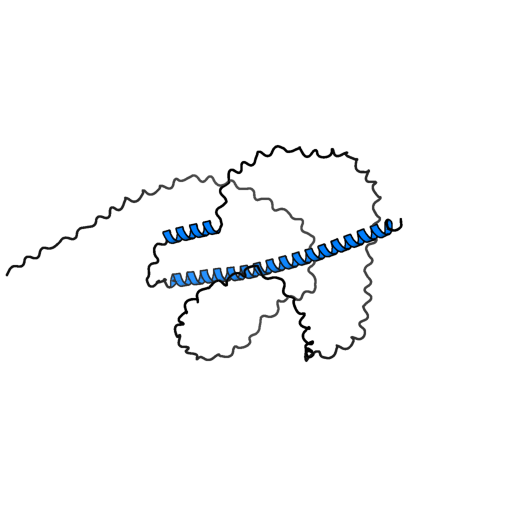4.12 216 ALA A C 1
ATOM 1592 O O . ALA A 1 216 ? -27.062 0.846 27.342 1.00 94.12 216 ALA A O 1
ATOM 1593 N N . ASP A 1 217 ? -27.861 2.746 28.247 1.00 93.75 217 ASP A N 1
ATOM 1594 C CA . ASP A 1 217 ? -27.969 3.483 26.984 1.00 93.75 217 ASP A CA 1
ATOM 1595 C C . ASP A 1 217 ? -26.579 3.774 26.400 1.00 93.75 217 ASP A C 1
ATOM 1597 O O . ASP A 1 217 ? -26.285 3.354 25.286 1.00 93.75 217 ASP A O 1
ATOM 1601 N N . ASN A 1 218 ? -25.675 4.333 27.211 1.00 95.00 218 ASN A N 1
ATOM 1602 C CA . ASN A 1 218 ? -24.291 4.612 26.813 1.00 95.00 218 ASN A CA 1
ATOM 1603 C C . ASN A 1 218 ? -23.522 3.344 26.407 1.00 95.00 218 ASN A C 1
ATOM 1605 O O . ASN A 1 218 ? -22.583 3.411 25.622 1.00 95.00 218 ASN A O 1
ATOM 1609 N N . TYR A 1 219 ? -23.878 2.183 26.963 1.00 95.75 219 TYR A N 1
ATOM 1610 C CA . TYR A 1 219 ? -23.228 0.926 26.598 1.00 95.75 219 TYR A CA 1
ATOM 1611 C C . TYR A 1 219 ? -23.511 0.531 25.143 1.00 95.75 219 TYR A C 1
ATOM 1613 O O . TYR A 1 219 ? -22.631 -0.018 24.485 1.00 95.75 219 TYR A O 1
ATOM 1621 N N . LYS A 1 220 ? -24.710 0.830 24.624 1.00 96.12 220 LYS A N 1
ATOM 1622 C CA . LYS A 1 220 ? -25.045 0.569 23.217 1.00 96.12 220 LYS A CA 1
ATOM 1623 C C . LYS A 1 220 ? -24.222 1.446 22.285 1.00 96.12 220 LYS A C 1
ATOM 1625 O O . LYS A 1 220 ? -23.631 0.917 21.353 1.00 96.12 220 LYS A O 1
ATOM 1630 N N . ASP A 1 221 ? -24.104 2.732 22.605 1.00 96.88 221 ASP A N 1
ATOM 1631 C CA . ASP A 1 221 ? -23.312 3.678 21.813 1.00 96.88 221 ASP A CA 1
ATOM 1632 C C . ASP A 1 221 ? -21.847 3.225 21.711 1.00 96.88 221 ASP A C 1
ATOM 1634 O O . ASP A 1 221 ? -21.274 3.196 20.624 1.00 96.88 221 ASP A O 1
ATOM 1638 N N . VAL A 1 222 ? -21.264 2.769 22.828 1.00 96.44 222 VAL A N 1
ATOM 1639 C CA . VAL A 1 222 ? -19.894 2.226 22.854 1.00 96.44 222 VAL A CA 1
ATOM 1640 C C . VAL A 1 222 ? -19.771 0.955 22.011 1.00 96.44 222 VAL A C 1
ATOM 1642 O O . VAL A 1 222 ? -18.758 0.755 21.343 1.00 96.44 222 VAL A O 1
ATOM 1645 N N . LEU A 1 223 ? -20.776 0.074 22.023 1.00 97.19 223 LEU A N 1
ATOM 1646 C CA . LEU A 1 223 ? -20.765 -1.120 21.175 1.00 97.19 223 LEU A CA 1
ATOM 1647 C C . LEU A 1 223 ? -20.857 -0.771 19.685 1.00 97.19 223 LEU A C 1
ATOM 1649 O O . LEU A 1 223 ? -20.174 -1.400 18.876 1.00 97.19 223 LEU A O 1
ATOM 1653 N N . ASP A 1 224 ? -21.670 0.217 19.323 1.00 98.06 224 ASP A N 1
ATOM 1654 C CA . ASP A 1 224 ? -21.808 0.679 17.943 1.00 98.06 224 ASP A CA 1
ATOM 1655 C C . ASP A 1 224 ? -20.513 1.335 17.450 1.00 98.06 224 ASP A C 1
ATOM 1657 O O . ASP A 1 224 ? -20.018 0.990 16.375 1.00 98.06 224 ASP A O 1
ATOM 1661 N N . GLU A 1 225 ? -19.891 2.184 18.268 1.00 98.00 225 GLU A N 1
ATOM 1662 C CA . GLU A 1 225 ? -18.582 2.773 17.979 1.00 98.00 225 GLU A CA 1
ATOM 1663 C C . GLU A 1 225 ? -17.493 1.697 17.838 1.00 98.00 225 GLU A C 1
ATOM 1665 O O . GLU A 1 225 ? -16.711 1.711 16.884 1.00 98.00 225 GLU A O 1
ATOM 1670 N N . LEU A 1 226 ? -17.487 0.693 18.722 1.00 98.00 226 LEU A N 1
ATOM 1671 C CA . LEU A 1 226 ? -16.556 -0.434 18.645 1.00 98.00 226 LEU A CA 1
ATOM 1672 C C . LEU A 1 226 ? -16.756 -1.247 17.359 1.00 98.00 226 LEU A C 1
ATOM 1674 O O . LEU A 1 226 ? -15.784 -1.717 16.763 1.00 98.00 226 LEU A O 1
ATOM 1678 N N . ASN A 1 227 ? -17.996 -1.393 16.890 1.00 98.44 227 ASN A N 1
ATOM 1679 C CA . ASN A 1 227 ? -18.292 -2.042 15.615 1.00 98.44 227 ASN A CA 1
ATOM 1680 C C . ASN A 1 227 ? -17.793 -1.219 14.419 1.00 98.44 227 ASN A C 1
ATOM 1682 O O . ASN A 1 227 ? -17.216 -1.799 13.497 1.00 98.44 227 ASN A O 1
ATOM 1686 N N . VAL A 1 228 ? -17.951 0.109 14.441 1.00 98.38 228 VAL A N 1
ATOM 1687 C CA . VAL A 1 228 ? -17.392 1.008 13.417 1.00 98.38 228 VAL A CA 1
ATOM 1688 C C . VAL A 1 228 ? -15.869 0.891 13.384 1.00 98.38 228 VAL A C 1
ATOM 1690 O O . VAL A 1 228 ? -15.307 0.603 12.327 1.00 98.38 228 VAL A O 1
ATOM 1693 N N . ALA A 1 229 ? -15.205 0.996 14.537 1.00 98.25 229 ALA A N 1
ATOM 1694 C CA . ALA A 1 229 ? -13.755 0.843 14.641 1.00 98.25 229 ALA A CA 1
ATOM 1695 C C . ALA A 1 229 ? -13.290 -0.525 14.114 1.00 98.25 229 ALA A C 1
ATOM 1697 O O . ALA A 1 229 ? -12.329 -0.621 13.350 1.00 98.25 229 ALA A O 1
ATOM 1698 N N . ARG A 1 230 ? -14.014 -1.600 14.445 1.00 98.31 230 ARG A N 1
ATOM 1699 C CA . ARG A 1 230 ? -13.721 -2.948 13.943 1.00 98.31 230 ARG A CA 1
ATOM 1700 C C . ARG A 1 230 ? -13.858 -3.051 12.426 1.00 98.31 230 ARG A C 1
ATOM 1702 O O . ARG A 1 230 ? -13.083 -3.775 11.804 1.00 98.31 230 ARG A O 1
ATOM 1709 N N . ASN A 1 231 ? -14.835 -2.372 11.832 1.00 98.56 231 ASN A N 1
ATOM 1710 C CA . ASN A 1 231 ? -15.002 -2.338 10.382 1.00 98.56 231 ASN A CA 1
ATOM 1711 C C . ASN A 1 231 ? -13.877 -1.543 9.715 1.00 98.56 231 ASN A C 1
ATOM 1713 O O . ASN A 1 231 ? -13.279 -2.055 8.775 1.00 98.56 231 ASN A O 1
ATOM 1717 N N . MET A 1 232 ? -13.488 -0.391 10.267 1.00 98.31 232 MET A N 1
ATOM 1718 C CA . MET A 1 232 ? -12.337 0.378 9.776 1.00 98.31 232 MET A CA 1
ATOM 1719 C C . MET A 1 232 ? -11.034 -0.435 9.812 1.00 98.31 232 MET A C 1
ATOM 1721 O O . MET A 1 232 ? -10.249 -0.380 8.870 1.00 98.31 232 MET A O 1
ATOM 1725 N N . VAL A 1 233 ? -10.812 -1.242 10.858 1.00 98.38 233 VAL A N 1
ATOM 1726 C CA . VAL A 1 233 ? -9.649 -2.150 10.948 1.00 98.38 233 VAL A CA 1
ATOM 1727 C C . VAL A 1 233 ? -9.690 -3.251 9.881 1.00 98.38 233 VAL A C 1
ATOM 1729 O O . VAL A 1 233 ? -8.653 -3.656 9.359 1.00 98.38 233 VAL A O 1
ATOM 1732 N N . LYS A 1 234 ? -10.876 -3.754 9.526 1.00 98.50 234 LYS A N 1
ATOM 1733 C CA . LYS A 1 234 ? -11.010 -4.736 8.437 1.00 98.50 234 LYS A CA 1
ATOM 1734 C C . LYS A 1 234 ? -10.753 -4.097 7.075 1.00 98.50 234 LYS A C 1
ATOM 1736 O O . LYS A 1 234 ? -10.040 -4.679 6.264 1.00 98.50 234 LYS A O 1
ATOM 1741 N N . GLU A 1 235 ? -11.318 -2.918 6.834 1.00 98.06 235 GLU A N 1
ATOM 1742 C CA . GLU A 1 235 ? -11.137 -2.164 5.591 1.00 98.06 235 GLU A CA 1
ATOM 1743 C C . GLU A 1 235 ? -9.673 -1.776 5.380 1.00 98.06 235 GLU A C 1
ATOM 1745 O O . GLU A 1 235 ? -9.132 -1.984 4.295 1.00 98.06 235 GLU A O 1
ATOM 1750 N N . SER A 1 236 ? -8.993 -1.302 6.428 1.00 98.19 236 SER A N 1
ATOM 1751 C CA . SER A 1 236 ? -7.562 -1.008 6.354 1.00 98.19 236 SER A CA 1
ATOM 1752 C C . SER A 1 236 ? -6.743 -2.260 6.039 1.00 98.19 236 SER A C 1
ATOM 1754 O O . SER A 1 236 ? -5.833 -2.186 5.219 1.00 98.19 236 SER A O 1
ATOM 1756 N N . GLY A 1 237 ? -7.107 -3.426 6.585 1.00 97.81 237 GLY A N 1
ATOM 1757 C CA . GLY A 1 237 ? -6.491 -4.707 6.228 1.00 97.81 237 GLY A CA 1
ATOM 1758 C C . GLY A 1 237 ? -6.572 -5.028 4.730 1.00 97.81 237 GLY A C 1
ATOM 1759 O O . GLY A 1 237 ? -5.587 -5.475 4.143 1.00 97.81 237 GLY A O 1
ATOM 1760 N N . VAL A 1 238 ? -7.709 -4.744 4.087 1.00 98.19 238 VAL A N 1
ATOM 1761 C CA . VAL A 1 238 ? -7.880 -4.918 2.632 1.00 98.19 238 VAL A CA 1
ATOM 1762 C C . VAL A 1 238 ? -6.996 -3.942 1.850 1.00 98.19 238 VAL A C 1
ATOM 1764 O O . VAL A 1 238 ? -6.345 -4.335 0.883 1.00 98.19 238 VAL A O 1
ATOM 1767 N N . ILE A 1 239 ? -6.922 -2.682 2.286 1.00 98.25 239 ILE A N 1
ATOM 1768 C CA . ILE A 1 239 ? -6.059 -1.666 1.668 1.00 98.25 239 ILE A CA 1
ATOM 1769 C C . ILE A 1 239 ? -4.581 -2.067 1.788 1.00 98.25 239 ILE A C 1
ATOM 1771 O O . ILE A 1 239 ? -3.844 -1.984 0.806 1.00 98.25 239 ILE A O 1
ATOM 1775 N N . PHE A 1 240 ? -4.147 -2.554 2.954 1.00 98.38 240 PHE A N 1
ATOM 1776 C CA . PHE A 1 240 ? -2.778 -3.032 3.167 1.00 98.38 240 PHE A CA 1
ATOM 1777 C C . PHE A 1 240 ? -2.431 -4.226 2.277 1.00 98.38 240 PHE A C 1
ATOM 1779 O O . PHE A 1 240 ? -1.338 -4.253 1.710 1.00 98.38 240 PHE A O 1
ATOM 1786 N N . ALA A 1 241 ? -3.354 -5.176 2.106 1.00 97.75 241 ALA A N 1
ATOM 1787 C CA . ALA A 1 241 ? -3.170 -6.271 1.157 1.00 97.75 241 ALA A CA 1
ATOM 1788 C C . ALA A 1 241 ? -2.974 -5.738 -0.275 1.00 97.75 241 ALA A C 1
ATOM 1790 O O . ALA A 1 241 ? -2.015 -6.116 -0.943 1.00 97.75 241 ALA A O 1
ATOM 1791 N N . GLY A 1 242 ? -3.792 -4.768 -0.702 1.00 98.31 242 GLY A N 1
ATOM 1792 C CA . GLY A 1 242 ? -3.648 -4.128 -2.013 1.00 98.31 242 GLY A CA 1
ATOM 1793 C C . GLY A 1 242 ? -2.312 -3.399 -2.209 1.00 98.31 242 GLY A C 1
ATOM 1794 O O . GLY A 1 242 ? -1.713 -3.481 -3.280 1.00 98.31 242 GLY A O 1
ATOM 1795 N N . ILE A 1 243 ? -1.803 -2.720 -1.176 1.00 98.00 243 ILE A N 1
ATOM 1796 C CA . ILE A 1 243 ? -0.478 -2.077 -1.211 1.00 98.00 243 ILE A CA 1
ATOM 1797 C C . ILE A 1 243 ? 0.625 -3.131 -1.357 1.00 98.00 243 ILE A C 1
ATOM 1799 O O . ILE A 1 243 ? 1.527 -2.956 -2.175 1.00 98.00 243 ILE A O 1
ATOM 1803 N N . SER A 1 244 ? 0.540 -4.233 -0.608 1.00 98.12 244 SER A N 1
ATOM 1804 C CA . SER A 1 244 ? 1.501 -5.338 -0.693 1.00 98.12 244 SER A CA 1
ATOM 1805 C C . SER A 1 244 ? 1.542 -5.949 -2.099 1.00 98.12 244 SER A C 1
ATOM 1807 O O . SER A 1 244 ? 2.623 -6.176 -2.648 1.00 98.12 244 SER A O 1
ATOM 1809 N N . ASP A 1 245 ? 0.378 -6.159 -2.714 1.00 98.19 245 ASP A N 1
ATOM 1810 C CA . ASP A 1 245 ? 0.277 -6.686 -4.078 1.00 98.19 245 ASP A CA 1
ATOM 1811 C C . ASP A 1 245 ? 0.889 -5.721 -5.105 1.00 98.19 245 ASP A C 1
ATOM 1813 O O . ASP A 1 245 ? 1.665 -6.134 -5.971 1.00 98.19 245 ASP A O 1
ATOM 1817 N N . LEU A 1 246 ? 0.611 -4.417 -4.983 1.00 98.25 246 LEU A N 1
ATOM 1818 C CA . LEU A 1 246 ? 1.210 -3.381 -5.832 1.00 98.25 246 LEU A CA 1
ATOM 1819 C C . LEU A 1 246 ? 2.735 -3.335 -5.694 1.00 98.25 246 LEU A C 1
ATOM 1821 O O . LEU A 1 246 ? 3.440 -3.248 -6.704 1.00 98.25 246 LEU A O 1
ATOM 1825 N N . SER A 1 247 ? 3.256 -3.435 -4.469 1.00 98.19 247 SER A N 1
ATOM 1826 C CA . SER A 1 247 ? 4.695 -3.523 -4.223 1.00 98.19 247 SER A CA 1
ATOM 1827 C C . SER A 1 247 ? 5.300 -4.751 -4.904 1.00 98.19 247 SER A C 1
ATOM 1829 O O . SER A 1 247 ? 6.289 -4.604 -5.624 1.00 98.19 247 SER A O 1
ATOM 1831 N N . SER A 1 248 ? 4.671 -5.926 -4.791 1.00 98.38 248 SER A N 1
ATOM 1832 C CA . SER A 1 248 ? 5.139 -7.147 -5.462 1.00 98.38 248 SER A CA 1
ATOM 1833 C C . SER A 1 248 ? 5.160 -7.007 -6.990 1.00 98.38 248 SER A C 1
ATOM 1835 O O . SER A 1 248 ? 6.145 -7.366 -7.638 1.00 98.38 248 SER A O 1
ATOM 1837 N N . ILE A 1 249 ? 4.112 -6.429 -7.586 1.00 98.31 249 ILE A N 1
ATOM 1838 C CA . ILE A 1 249 ? 4.050 -6.175 -9.035 1.00 98.31 249 ILE A CA 1
ATOM 1839 C C . ILE A 1 249 ? 5.172 -5.226 -9.464 1.00 98.31 249 ILE A C 1
ATOM 1841 O O . ILE A 1 249 ? 5.829 -5.462 -10.482 1.00 98.31 249 ILE A O 1
ATOM 1845 N N . SER A 1 250 ? 5.403 -4.161 -8.693 1.00 97.81 250 SER A N 1
ATOM 1846 C CA . SER A 1 250 ? 6.463 -3.200 -8.990 1.00 97.81 250 SER A CA 1
ATOM 1847 C C . SER A 1 250 ? 7.845 -3.856 -8.943 1.00 97.81 250 SER A C 1
ATOM 1849 O O . SER A 1 250 ? 8.626 -3.693 -9.877 1.00 97.81 250 SER A O 1
ATOM 1851 N N . GLU A 1 251 ? 8.120 -4.682 -7.932 1.00 98.50 251 GLU A N 1
ATOM 1852 C CA . GLU A 1 251 ? 9.383 -5.405 -7.783 1.00 98.50 251 GLU A CA 1
ATOM 1853 C C . GLU A 1 251 ? 9.622 -6.378 -8.945 1.00 98.50 251 GLU A C 1
ATOM 1855 O O . GLU A 1 251 ? 10.706 -6.411 -9.532 1.00 98.50 251 GLU A O 1
ATOM 1860 N N . GLN A 1 252 ? 8.581 -7.096 -9.374 1.00 98.56 252 GLN A N 1
ATOM 1861 C CA . GLN A 1 252 ? 8.660 -7.946 -10.562 1.00 98.56 252 GLN A CA 1
ATOM 1862 C C . GLN A 1 252 ? 8.955 -7.148 -11.837 1.00 98.56 252 GLN A C 1
ATOM 1864 O O . GLN A 1 252 ? 9.718 -7.609 -12.690 1.00 98.56 252 GLN A O 1
ATOM 1869 N N . ALA A 1 253 ? 8.352 -5.967 -12.002 1.00 97.94 253 ALA A N 1
ATOM 1870 C CA . ALA A 1 253 ? 8.623 -5.105 -13.148 1.00 97.94 253 ALA A CA 1
ATOM 1871 C C . ALA A 1 253 ? 10.078 -4.611 -13.140 1.00 97.94 253 ALA A C 1
ATOM 1873 O O . ALA A 1 253 ? 10.743 -4.664 -14.178 1.00 97.94 253 ALA A O 1
ATOM 1874 N N . TYR A 1 254 ? 10.594 -4.221 -11.971 1.00 98.56 254 TYR A N 1
ATOM 1875 C CA . TYR A 1 254 ? 11.993 -3.834 -11.803 1.00 98.56 254 TYR A CA 1
ATOM 1876 C C . TYR A 1 254 ? 12.951 -4.967 -12.164 1.00 98.56 254 TYR A C 1
ATOM 1878 O O . TYR A 1 254 ? 13.895 -4.730 -12.918 1.00 98.56 254 TYR A O 1
ATOM 1886 N N . GLU A 1 255 ? 12.694 -6.200 -11.721 1.00 98.62 255 GLU A N 1
ATOM 1887 C CA . GLU A 1 255 ? 13.580 -7.321 -12.050 1.00 98.62 255 GLU A CA 1
ATOM 1888 C C . GLU A 1 255 ? 13.550 -7.645 -13.551 1.00 98.62 255 GLU A C 1
ATOM 1890 O O . GLU A 1 255 ? 14.594 -7.878 -14.162 1.00 98.62 255 GLU A O 1
ATOM 1895 N N . ARG A 1 256 ? 12.382 -7.559 -14.204 1.00 98.31 256 ARG A N 1
ATOM 1896 C CA . ARG A 1 256 ? 12.288 -7.708 -15.669 1.00 98.31 256 ARG A CA 1
ATOM 1897 C C . ARG A 1 256 ? 13.088 -6.634 -16.403 1.00 98.31 256 ARG A C 1
ATOM 1899 O O . ARG A 1 256 ? 13.808 -6.949 -17.351 1.00 98.31 256 ARG A O 1
ATOM 1906 N N . TRP A 1 257 ? 12.976 -5.373 -15.985 1.00 98.69 257 TRP A N 1
ATOM 1907 C CA . TRP A 1 257 ? 13.743 -4.276 -16.580 1.00 98.69 257 TRP A CA 1
ATOM 1908 C C . TRP A 1 257 ? 15.243 -4.449 -16.355 1.00 98.69 257 TRP A C 1
ATOM 1910 O O . TRP A 1 257 ? 16.023 -4.256 -17.287 1.00 98.69 257 TRP A O 1
ATOM 1920 N N . ARG A 1 258 ? 15.648 -4.894 -15.164 1.00 98.50 258 ARG A N 1
ATOM 1921 C CA . ARG A 1 258 ? 17.041 -5.200 -14.829 1.00 98.50 258 ARG A CA 1
ATOM 1922 C C . ARG A 1 258 ? 17.622 -6.275 -15.744 1.00 98.50 258 ARG A C 1
ATOM 1924 O O . ARG A 1 258 ? 18.695 -6.078 -16.310 1.00 98.50 258 ARG A O 1
ATOM 1931 N N . LEU A 1 259 ? 16.897 -7.377 -15.943 1.00 98.50 259 LEU A N 1
ATOM 1932 C CA . LEU A 1 259 ? 17.307 -8.456 -16.846 1.00 98.50 259 LEU A CA 1
ATOM 1933 C C . LEU A 1 259 ? 17.400 -7.984 -18.305 1.00 98.50 259 LEU A C 1
ATOM 1935 O O . LEU A 1 259 ? 18.343 -8.343 -19.009 1.00 98.50 259 LEU A O 1
ATOM 1939 N N . CYS A 1 260 ? 16.459 -7.149 -18.753 1.00 98.56 260 CYS A N 1
ATOM 1940 C CA . CYS A 1 260 ? 16.489 -6.558 -20.091 1.00 98.56 260 CYS A CA 1
ATOM 1941 C C . CYS A 1 260 ? 17.726 -5.667 -20.295 1.00 98.56 260 CYS A C 1
ATOM 1943 O O . CYS A 1 260 ? 18.425 -5.796 -21.300 1.00 98.56 260 CYS A O 1
ATOM 1945 N N . LEU A 1 261 ? 18.052 -4.815 -19.317 1.00 98.56 261 LEU A N 1
ATOM 1946 C CA . LEU A 1 261 ? 19.247 -3.967 -19.359 1.00 98.56 261 LEU A CA 1
ATOM 1947 C C . LEU A 1 261 ? 20.539 -4.792 -19.411 1.00 98.56 261 LEU A C 1
ATOM 1949 O O . LEU A 1 261 ? 21.410 -4.499 -20.227 1.00 98.56 261 LEU A O 1
ATOM 1953 N N . GLN A 1 262 ? 20.640 -5.860 -18.616 1.00 98.62 262 GLN A N 1
ATOM 1954 C CA . GLN A 1 262 ? 21.788 -6.775 -18.660 1.00 98.62 262 GLN A CA 1
ATOM 1955 C C . GLN A 1 262 ? 21.921 -7.496 -20.008 1.00 98.62 262 GLN A C 1
ATOM 1957 O O . GLN A 1 262 ? 23.026 -7.784 -20.469 1.00 98.62 262 GLN A O 1
ATOM 1962 N N . ASP A 1 263 ? 20.808 -7.829 -20.660 1.00 98.62 263 ASP A N 1
ATOM 1963 C CA . ASP A 1 263 ? 20.835 -8.417 -21.998 1.00 98.62 263 ASP A CA 1
ATOM 1964 C C . ASP A 1 263 ? 21.324 -7.420 -23.057 1.00 98.62 263 ASP A C 1
ATOM 1966 O O . ASP A 1 263 ? 22.175 -7.761 -23.880 1.00 98.62 263 ASP A O 1
ATOM 1970 N N . ILE A 1 264 ? 20.855 -6.170 -22.994 1.00 98.75 264 ILE A N 1
ATOM 1971 C CA . ILE A 1 264 ? 21.331 -5.087 -23.863 1.00 98.75 264 ILE A CA 1
ATOM 1972 C C . ILE A 1 264 ? 22.835 -4.870 -23.670 1.00 98.75 264 ILE A C 1
ATOM 1974 O O . ILE A 1 264 ? 23.566 -4.808 -24.656 1.00 98.75 264 ILE A O 1
ATOM 1978 N N . GLU A 1 265 ? 23.317 -4.815 -22.429 1.00 98.62 265 GLU A N 1
ATOM 1979 C CA . GLU A 1 265 ? 24.743 -4.672 -22.122 1.00 98.62 265 GLU A CA 1
ATOM 1980 C C . GLU A 1 265 ? 25.574 -5.810 -22.731 1.00 98.62 265 GLU A C 1
ATOM 1982 O O . GLU A 1 265 ? 26.552 -5.560 -23.440 1.00 98.62 265 GLU A O 1
ATOM 1987 N N . ARG A 1 266 ? 25.153 -7.068 -22.538 1.00 98.75 266 ARG A N 1
ATOM 1988 C CA . ARG A 1 266 ? 25.829 -8.236 -23.129 1.00 98.75 266 ARG A CA 1
ATOM 1989 C C . ARG A 1 266 ? 25.851 -8.177 -24.654 1.00 98.75 266 ARG A C 1
ATOM 1991 O O . ARG A 1 266 ? 26.872 -8.508 -25.257 1.00 98.75 266 ARG A O 1
ATOM 1998 N N . LYS A 1 267 ? 24.754 -7.745 -25.281 1.00 98.62 267 LYS A N 1
ATOM 1999 C CA . LYS A 1 267 ? 24.665 -7.571 -26.738 1.00 98.62 267 LYS A CA 1
ATOM 2000 C C . LYS A 1 267 ? 25.588 -6.464 -27.237 1.00 98.62 267 LYS A C 1
ATOM 2002 O O . LYS A 1 267 ? 26.292 -6.680 -28.219 1.00 98.62 267 LYS A O 1
ATOM 2007 N N . LEU A 1 268 ? 25.638 -5.320 -26.557 1.00 98.44 268 LEU A N 1
ATOM 2008 C CA . LEU A 1 268 ? 26.552 -4.226 -26.898 1.00 98.44 268 LEU A CA 1
ATOM 2009 C C . LEU A 1 268 ? 28.014 -4.669 -26.785 1.00 98.44 268 LEU A C 1
ATOM 2011 O O . LEU A 1 268 ? 28.795 -4.444 -27.705 1.00 98.44 268 LEU A O 1
ATOM 2015 N N . LEU A 1 269 ? 28.361 -5.375 -25.710 1.00 98.31 269 LEU A N 1
ATOM 2016 C CA . LEU A 1 269 ? 29.705 -5.902 -25.488 1.00 98.31 269 LEU A CA 1
ATOM 2017 C C . LEU A 1 269 ? 30.083 -6.973 -26.526 1.00 98.31 269 LEU A C 1
ATOM 2019 O O . LEU A 1 269 ? 31.232 -7.045 -26.961 1.00 98.31 269 LEU A O 1
ATOM 2023 N N . TYR A 1 270 ? 29.125 -7.793 -26.966 1.00 98.38 270 TYR A N 1
ATOM 2024 C CA . TYR A 1 270 ? 29.326 -8.731 -28.072 1.00 98.38 270 TYR A CA 1
ATOM 2025 C C . TYR A 1 270 ? 29.598 -8.010 -29.396 1.00 98.38 270 TYR A C 1
ATOM 2027 O O . TYR A 1 270 ? 30.550 -8.363 -30.093 1.00 98.38 270 TYR A O 1
ATOM 2035 N N . VAL A 1 271 ? 28.801 -6.988 -29.728 1.00 98.38 271 VAL A N 1
ATOM 2036 C CA . VAL A 1 271 ? 29.003 -6.169 -30.933 1.00 98.38 271 VAL A CA 1
ATOM 2037 C C . VAL A 1 271 ? 30.387 -5.521 -30.904 1.00 98.38 271 VAL A C 1
ATOM 2039 O O . VAL A 1 271 ? 31.128 -5.647 -31.877 1.00 98.38 271 VAL A O 1
ATOM 2042 N N . ASP A 1 272 ? 30.778 -4.926 -29.779 1.00 98.25 272 ASP A N 1
ATOM 2043 C CA . ASP A 1 272 ? 32.094 -4.313 -29.591 1.00 98.25 272 ASP A CA 1
ATOM 2044 C C . ASP A 1 272 ? 33.237 -5.315 -29.834 1.00 98.25 272 ASP A C 1
ATOM 2046 O O . ASP A 1 272 ? 34.088 -5.114 -30.704 1.00 98.25 272 ASP A O 1
ATOM 2050 N N . LYS A 1 273 ? 33.189 -6.485 -29.182 1.00 97.88 273 L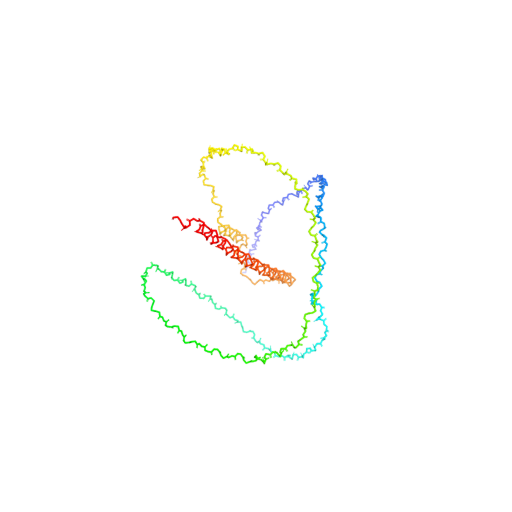YS A N 1
ATOM 2051 C CA . LYS A 1 273 ? 34.159 -7.567 -29.415 1.00 97.88 273 LYS A CA 1
ATOM 2052 C C . LYS A 1 273 ? 34.180 -8.044 -30.867 1.00 97.88 273 LYS A C 1
ATOM 2054 O O . LYS A 1 273 ? 35.251 -8.342 -31.392 1.00 97.88 273 LYS A O 1
ATOM 2059 N N . SER A 1 274 ? 33.021 -8.127 -31.520 1.00 97.88 274 SER A N 1
ATOM 2060 C CA . SER A 1 274 ? 32.918 -8.593 -32.907 1.00 97.88 274 SER A CA 1
ATOM 2061 C C . SER A 1 274 ? 33.533 -7.612 -33.911 1.00 97.88 274 SER A C 1
ATOM 2063 O O . SER A 1 274 ? 34.144 -8.046 -34.888 1.00 97.88 274 SER A O 1
ATOM 2065 N N . LEU A 1 275 ? 33.414 -6.305 -33.653 1.00 97.44 275 LEU A N 1
ATOM 2066 C CA . LEU A 1 275 ? 33.915 -5.246 -34.529 1.00 97.44 275 LEU A CA 1
ATOM 2067 C C . LEU A 1 275 ? 35.396 -4.930 -34.282 1.00 97.44 275 LEU A C 1
ATOM 2069 O O . LEU A 1 275 ? 36.121 -4.635 -35.233 1.00 97.44 275 LEU A O 1
ATOM 2073 N N . PHE A 1 276 ? 35.858 -5.007 -33.030 1.00 96.88 276 PHE A N 1
ATOM 2074 C CA . PHE A 1 276 ? 37.192 -4.539 -32.638 1.00 96.88 276 PHE A CA 1
ATOM 2075 C C . PHE A 1 276 ? 38.169 -5.646 -32.206 1.00 96.88 276 PHE A C 1
ATOM 2077 O O . PHE A 1 276 ? 39.361 -5.380 -32.099 1.00 96.88 276 PHE A O 1
ATOM 2084 N N . GLY A 1 277 ? 37.726 -6.895 -32.020 1.00 87.25 277 GLY A N 1
ATOM 2085 C CA . GLY A 1 277 ? 38.554 -7.978 -31.463 1.00 87.25 277 GLY A CA 1
ATOM 2086 C C . GLY A 1 277 ? 39.530 -8.688 -32.417 1.00 87.25 277 GLY A C 1
ATOM 2087 O O . GLY A 1 277 ? 40.175 -9.641 -31.992 1.00 87.25 277 GLY A O 1
ATOM 2088 N N . LYS A 1 278 ? 39.630 -8.291 -33.695 1.00 84.19 278 LYS A N 1
ATOM 2089 C CA . LYS A 1 278 ? 40.478 -8.944 -34.727 1.00 84.19 278 LYS A CA 1
ATOM 2090 C C . LYS A 1 278 ? 41.725 -8.142 -35.148 1.00 84.19 278 LYS A C 1
ATOM 2092 O O . LYS A 1 278 ? 42.265 -8.405 -36.221 1.00 84.19 278 LYS A O 1
ATOM 2097 N N . ARG A 1 279 ? 42.163 -7.159 -34.360 1.00 60.56 279 ARG A N 1
ATOM 2098 C CA . ARG A 1 279 ? 43.402 -6.404 -34.621 1.00 60.56 279 ARG A CA 1
ATOM 2099 C C . ARG A 1 279 ? 44.531 -6.813 -33.695 1.00 60.56 279 ARG A C 1
ATOM 2101 O O . ARG A 1 279 ? 44.226 -7.119 -32.524 1.00 60.56 279 ARG A O 1
#

pLDDT: mean 70.5, std 17.98, range [40.06, 98.75]

Radius of gyration: 41.55 Å; chains: 1; bounding box: 77×83×139 Å

Foldseek 3Di:
DDDDDDDDDDDDDDDPDDDDDPPDPPPPPPPPPPDPDPDPDPPPDPPDDDDPPPPDDDDPPPDDDDDDDDDDDDDDDPDDDDDDDDDDDDDPPPDDDPDPDDDDDDDDPDDDPPDDPDPDDPDPPDDPPPPPDPPPDPPPDDPDPDPDDDPPPPPPDDPPPPPPPPPPPPPDPDPDPPPCPPPPPDPPPVNVVVVVVVVVDVVVPDPDPDDDDDDPVVVVVVVVVVVVVVVVVVVVVVVVVVVVVVVVVVVVVVVVVVVVVVVVVVVVVVVVCVVPVPD

Secondary structure (DSSP, 8-state):
-------PPP------PPPPPPP-------------PPPP-------PPPPPP-TT------------PPP---------------PPPPP--PPPP--S---------PPPPP---PPPPTT---PPPP----PPP---PPPPPP---PPP----PPPP----------S---PPP-----PPPPPPHHHHHHHHHHHHHHHH-S---S-----HHHHHHHHHHHHHHHHHHHHHHHHHHHHHHHHHHHHHHHHHHHHHHHHHHHHHHHHHHHHHTT-

Sequence (279 aa):
MGLFGKKKKPVGSGLDIPPAPPPVKATEGVVKAPAKIPEPSKPEFPTLPGIPPPEGLPTFEEGLKKGEKAPPVREAVKKEVVPIAVPPPPGVEMPPLPSKAAAPRHMKMEAPPPAVEIPPPPGMGAPPPPMKGVRPAHMEMPPLPQKAAAPPAMEIPPPPRRGMPKPRIPERLGMPPITEEAAPMPPSFEAVEEQISMEERAAMGPPKQGPIFIRADNYKDVLDELNVARNMVKESGVIFAGISDLSSISEQAYERWRLCLQDIERKLLYVDKSLFGKR